Protein AF-A0A1H7WWF2-F1 (afdb_monomer_lite)

InterPro domains:
  IPR002656 Acyltransferase 3 domain [PF01757] (20-197)
  IPR050879 Acyltransferase 3 [PTHR23028] (14-190)

pLDDT: mean 75.21, std 14.96, range [24.77, 93.69]

Foldseek 3Di:
DDPPPDPPVVPPQQDDDVVLVVLLVVLVVLLVVLVVLVVVDVDLVPRPCVVSVVSLVVNVVSLVVCCCRNPLVPLVPCDLVNLLVVLCVVLLVVQLVQLVVLLVCLVPPPDQNPCVVDDPVRSVVLSVCSSVVNQDQDDVSQLSQRNNSHNCVVSVSVSSVVSVCCSPPVSPDDPVVVVVVVVVVVVVVVVVVVVVVVVVVVVVVDDDDDPPPPPPDRD

Radius of gyration: 22.91 Å; chains: 1; bounding box: 62×67×56 Å

Organism: Olivibacter domesticus (NCBI:txid407022)

Sequence (219 aa):
MSETQLSPNILKTKQHFEILDGLRGLAAVAVVIFHFMEWAYSDFSQNFIGHGFLAVDFFFCLSGFVIGYAYDDRVGKMGVKEFFISRLIRLHPLIVFGSILGLLAFLFDPFGGHPESYSPIKIILLFVSSILLIPFPAMEERAFNLFGLNAPSWSLFWEYIANIFYVLILCRISRKVLLLLLQQCFALLATGRAIYWVAGIKTAFGTVVPVSCIHFWPG

Secondary structure (DSSP, 8-state):
-------GGGG------HHHHHHHHHHHHHHHHHHHHHHH---TTT-TTTTTHHHHHHHHHHHHHHHHHHHTTTHHHH-HHHHHHHHHHHHHHHHHHHHHHHHHHHHT-SSS--GGGS-HHHHHHHHHHHHTT------TTTTT-TTTT-TTHHHHHHHHHHHHHHHHTGGGS-HHHHHHHHHHHHHHHHHHHHHHHHHHHHHHTT----STT------

Structure (mmCIF, N/CA/C/O backbone):
data_AF-A0A1H7WWF2-F1
#
_entry.id   AF-A0A1H7WWF2-F1
#
loop_
_atom_site.group_PDB
_atom_site.id
_atom_site.type_symbol
_atom_site.label_atom_id
_atom_site.label_alt_id
_atom_site.label_comp_id
_atom_site.label_asym_id
_atom_site.label_entity_id
_atom_site.label_seq_id
_atom_site.pdbx_PDB_ins_code
_atom_site.Cartn_x
_atom_site.Cartn_y
_atom_site.Cartn_z
_atom_site.occupancy
_atom_site.B_iso_or_equiv
_atom_site.auth_seq_id
_atom_site.auth_comp_id
_atom_site.auth_asym_id
_atom_site.auth_atom_id
_atom_site.pdbx_PDB_model_num
ATOM 1 N N . MET A 1 1 ? -42.720 -26.535 30.081 1.00 41.78 1 MET A N 1
ATOM 2 C CA . MET A 1 1 ? -41.542 -26.494 29.191 1.00 41.78 1 MET A CA 1
ATOM 3 C C . MET A 1 1 ? -41.511 -25.093 28.594 1.00 41.78 1 MET A C 1
ATOM 5 O O . MET A 1 1 ? -42.393 -24.779 27.813 1.00 41.78 1 MET A O 1
ATOM 9 N N . SER A 1 2 ? -40.658 -24.203 29.111 1.00 40.19 2 SER A N 1
ATOM 10 C CA . SER A 1 2 ? -40.629 -22.786 28.712 1.00 40.19 2 SER A CA 1
ATOM 11 C C . SER A 1 2 ? -39.707 -22.633 27.507 1.00 40.19 2 SER A C 1
ATOM 13 O O . SER A 1 2 ? -38.496 -22.776 27.654 1.00 40.19 2 SER A O 1
ATOM 15 N N . GLU A 1 3 ? -40.268 -22.374 26.329 1.00 51.94 3 GLU A N 1
ATOM 16 C CA . GLU A 1 3 ? -39.490 -21.998 25.148 1.00 51.94 3 GLU A CA 1
ATOM 17 C C . GLU A 1 3 ? -38.908 -20.596 25.350 1.00 51.94 3 GLU A C 1
ATOM 19 O O . GLU A 1 3 ? -39.616 -19.589 25.320 1.00 51.94 3 GLU A O 1
ATOM 24 N N . THR A 1 4 ? -37.599 -20.524 25.574 1.00 54.09 4 THR A N 1
ATOM 25 C CA . THR A 1 4 ? -36.850 -19.269 25.545 1.00 54.09 4 THR A CA 1
ATOM 26 C C . THR A 1 4 ? -36.796 -18.781 24.097 1.00 54.09 4 THR A C 1
ATOM 28 O O . THR A 1 4 ? -35.919 -19.173 23.332 1.00 54.09 4 THR A O 1
ATOM 31 N N . GLN A 1 5 ? -37.764 -17.951 23.709 1.00 52.31 5 GLN A N 1
ATOM 32 C CA . GLN A 1 5 ? -37.796 -17.259 22.421 1.00 52.31 5 GLN A CA 1
ATOM 33 C C . GLN A 1 5 ? -36.557 -16.353 22.312 1.00 52.31 5 GLN A C 1
ATOM 35 O O . GLN A 1 5 ? -36.497 -15.269 22.897 1.00 52.31 5 GLN A O 1
ATOM 40 N N . LEU A 1 6 ? -35.527 -16.829 21.608 1.00 53.34 6 LEU A N 1
ATOM 41 C CA . LEU A 1 6 ? -34.308 -16.070 21.348 1.00 53.34 6 LEU A CA 1
ATOM 42 C C . LEU A 1 6 ? -34.664 -14.891 20.430 1.00 53.34 6 LEU A C 1
ATOM 44 O O . LEU A 1 6 ? -34.957 -15.072 19.251 1.00 53.34 6 LEU A O 1
ATOM 48 N N . SER A 1 7 ? -34.664 -13.678 20.984 1.00 52.56 7 SER A N 1
ATOM 49 C CA . SER A 1 7 ? -34.912 -12.446 20.231 1.00 52.56 7 SER A CA 1
ATOM 50 C C . SER A 1 7 ? -33.972 -12.356 19.013 1.00 52.56 7 SER A C 1
ATOM 52 O O . SER A 1 7 ? -32.749 -12.393 19.190 1.00 52.56 7 SER A O 1
ATOM 54 N N . PRO A 1 8 ? -34.494 -12.169 17.783 1.00 55.38 8 PRO A N 1
ATOM 55 C CA . PRO A 1 8 ? -33.690 -12.109 16.556 1.00 55.38 8 PRO A CA 1
ATOM 56 C C . PRO A 1 8 ? -32.728 -10.906 16.512 1.00 55.38 8 PRO A C 1
ATOM 58 O O . PRO A 1 8 ? -31.881 -10.812 15.627 1.00 55.38 8 PRO A O 1
ATOM 61 N N . ASN A 1 9 ? -32.815 -9.989 17.483 1.00 53.12 9 ASN A N 1
ATOM 62 C CA . ASN A 1 9 ? -31.951 -8.814 17.588 1.00 53.12 9 ASN A CA 1
ATOM 63 C C . ASN A 1 9 ? -30.536 -9.119 18.117 1.00 53.12 9 ASN A C 1
ATOM 65 O O . ASN A 1 9 ? -29.642 -8.291 17.960 1.00 53.12 9 ASN A O 1
ATOM 69 N N . ILE A 1 10 ? -30.303 -10.287 18.729 1.00 54.28 10 ILE A N 1
ATOM 70 C CA . ILE A 1 10 ? -28.987 -10.639 19.301 1.00 54.28 10 ILE A CA 1
ATOM 71 C C . ILE A 1 10 ? -27.943 -10.931 18.203 1.00 54.28 10 ILE A C 1
ATOM 73 O O . ILE A 1 10 ? -26.745 -10.778 18.430 1.00 54.28 10 ILE A O 1
ATOM 77 N N . LEU A 1 11 ? -28.380 -11.276 16.985 1.00 46.03 11 LEU A N 1
ATOM 78 C CA . LEU A 1 11 ? -27.511 -11.592 15.843 1.00 46.03 11 LEU A CA 1
ATOM 79 C C . LEU A 1 11 ? -27.502 -10.493 14.773 1.00 46.03 11 LEU A C 1
ATOM 81 O O . LEU A 1 11 ? -27.335 -10.780 13.586 1.00 46.03 11 LEU A O 1
ATOM 85 N N . LYS A 1 12 ? -27.679 -9.222 15.152 1.00 45.38 12 LYS A N 1
ATOM 86 C CA . LYS A 1 12 ? -27.534 -8.120 14.195 1.00 45.38 12 LYS A CA 1
ATOM 87 C C . LYS A 1 12 ? -26.051 -7.928 13.860 1.00 45.38 12 LYS A C 1
ATOM 89 O O . LYS A 1 12 ? -25.357 -7.100 14.446 1.00 45.38 12 LYS A O 1
ATOM 94 N N . THR A 1 13 ? -25.549 -8.732 12.923 1.00 58.06 13 THR A N 1
ATOM 95 C CA . THR A 1 13 ? -24.257 -8.509 12.266 1.00 58.06 13 THR A CA 1
ATOM 96 C C . THR A 1 13 ? -24.242 -7.068 11.763 1.00 58.06 13 THR A C 1
ATOM 98 O O . THR A 1 13 ? -25.210 -6.633 11.137 1.00 58.06 13 THR A O 1
ATOM 101 N N . LYS A 1 14 ? -23.186 -6.301 12.082 1.00 61.84 14 LYS A N 1
ATOM 102 C CA . LYS A 1 14 ? -23.029 -4.920 11.587 1.00 61.84 14 LYS A CA 1
ATOM 103 C C . LYS A 1 14 ? -23.345 -4.883 10.094 1.00 61.84 14 LYS A C 1
ATOM 105 O O . LYS A 1 14 ? -22.864 -5.743 9.356 1.00 61.84 14 LYS A O 1
ATOM 110 N N . GLN A 1 15 ? -24.153 -3.910 9.687 1.00 66.00 15 GLN A N 1
ATOM 111 C CA . GLN A 1 15 ? -24.624 -3.794 8.315 1.00 66.00 15 GLN A CA 1
ATOM 112 C C . GLN A 1 15 ? -23.406 -3.680 7.389 1.00 66.00 15 GLN A C 1
ATOM 114 O O . GLN A 1 15 ? -22.556 -2.810 7.577 1.00 66.00 15 GLN A O 1
ATOM 119 N N . HIS A 1 16 ? -23.275 -4.617 6.452 1.00 65.06 16 HIS A N 1
ATOM 120 C CA . HIS A 1 16 ? -22.229 -4.564 5.444 1.00 65.06 16 HIS A CA 1
ATOM 121 C C . HIS A 1 16 ? -22.614 -3.497 4.421 1.00 65.06 16 HIS A C 1
ATOM 123 O O . HIS A 1 16 ? -23.731 -3.498 3.904 1.00 65.06 16 HIS A O 1
ATOM 129 N N . PHE A 1 17 ? -21.721 -2.542 4.188 1.00 74.56 17 PHE A N 1
ATOM 130 C CA . PHE A 1 17 ? -22.002 -1.434 3.293 1.00 74.56 17 PHE A CA 1
ATOM 131 C C . PHE A 1 17 ? -21.511 -1.753 1.884 1.00 74.56 17 PHE A C 1
ATOM 133 O O . PHE A 1 17 ? -20.377 -1.437 1.530 1.00 74.56 17 PHE A O 1
ATOM 140 N N . GLU A 1 18 ? -22.387 -2.317 1.059 1.00 75.06 18 GLU A N 1
ATOM 141 C CA . GLU A 1 18 ? -22.042 -2.674 -0.325 1.00 75.06 18 GLU A CA 1
ATOM 142 C C . GLU A 1 18 ? -21.629 -1.460 -1.169 1.00 75.06 18 GLU A C 1
ATOM 144 O O . GLU A 1 1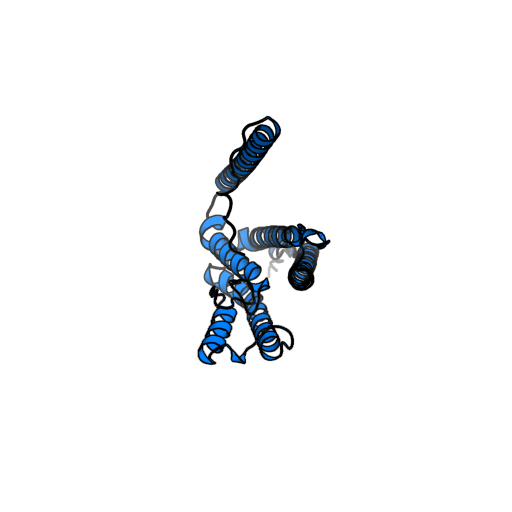8 ? -20.740 -1.548 -2.008 1.00 75.06 18 GLU A O 1
ATOM 149 N N . ILE A 1 19 ? -22.206 -0.286 -0.887 1.00 79.81 19 ILE A N 1
ATOM 150 C CA . ILE A 1 19 ? -21.825 0.982 -1.531 1.00 79.81 19 ILE A CA 1
ATOM 151 C C . ILE A 1 19 ? -20.358 1.331 -1.257 1.00 79.81 19 ILE A C 1
ATOM 153 O O . ILE A 1 19 ? -19.661 1.812 -2.147 1.00 79.81 19 ILE A O 1
ATOM 157 N N . LEU A 1 20 ? -19.873 1.088 -0.038 1.00 78.00 20 LEU A N 1
ATOM 158 C CA . LEU A 1 20 ? -18.489 1.377 0.336 1.00 78.00 20 LEU A CA 1
ATOM 159 C C . LEU A 1 20 ? -17.522 0.412 -0.356 1.00 78.00 20 LEU A C 1
ATOM 161 O O . LEU A 1 20 ? -16.461 0.837 -0.808 1.00 78.00 20 LEU A O 1
ATOM 165 N N . ASP A 1 21 ? -17.908 -0.850 -0.511 1.00 80.19 21 ASP A N 1
ATOM 166 C CA . ASP A 1 21 ? -17.125 -1.820 -1.274 1.00 80.19 21 ASP A CA 1
ATOM 167 C C . ASP A 1 21 ? -17.121 -1.498 -2.778 1.00 80.19 21 ASP A C 1
ATOM 169 O O . ASP A 1 21 ? -16.065 -1.555 -3.412 1.00 80.19 21 ASP A O 1
ATOM 173 N N . GLY A 1 22 ? -18.248 -1.035 -3.329 1.00 80.94 22 GLY A N 1
ATOM 174 C CA . GLY A 1 22 ? -18.338 -0.525 -4.700 1.00 80.94 22 GLY A CA 1
ATOM 175 C C . GLY A 1 22 ? -17.460 0.707 -4.940 1.00 80.94 22 GLY A C 1
ATOM 176 O O . GLY A 1 22 ? -16.736 0.768 -5.934 1.00 80.94 22 GLY A O 1
ATOM 177 N N . LEU A 1 23 ? -17.442 1.659 -4.001 1.00 83.00 23 LEU A N 1
ATOM 178 C CA . LEU A 1 23 ? -16.569 2.838 -4.068 1.00 83.00 23 LEU A CA 1
ATOM 179 C C . LEU A 1 23 ? -15.084 2.468 -3.978 1.00 83.00 23 LEU A C 1
ATOM 181 O O . LEU A 1 23 ? -14.267 3.069 -4.673 1.00 83.00 23 LEU A O 1
ATOM 185 N N . ARG A 1 24 ? -14.722 1.458 -3.175 1.00 83.81 24 ARG A N 1
ATOM 186 C CA . ARG A 1 24 ? -13.34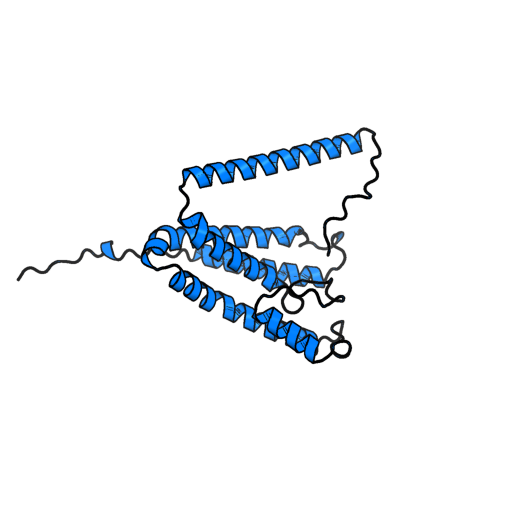6 0.932 -3.136 1.00 83.81 24 ARG A CA 1
ATOM 187 C C . ARG A 1 24 ? -12.957 0.276 -4.453 1.00 83.81 24 ARG A C 1
ATOM 189 O O . ARG A 1 24 ? -11.833 0.477 -4.901 1.00 83.81 24 ARG A O 1
ATOM 196 N N . GLY A 1 25 ? -13.871 -0.465 -5.077 1.00 82.50 25 GLY A N 1
ATOM 197 C CA . GLY A 1 25 ? -13.665 -1.036 -6.408 1.00 82.50 25 GLY A CA 1
ATOM 198 C C . GLY A 1 25 ? -13.433 0.043 -7.466 1.00 82.50 25 GLY A C 1
ATOM 199 O O . GLY A 1 25 ? -12.460 -0.030 -8.212 1.00 82.50 25 GLY A O 1
ATOM 200 N N . LEU A 1 26 ? -14.263 1.090 -7.475 1.00 85.62 26 LEU A N 1
ATOM 201 C CA . LEU A 1 26 ? -14.104 2.221 -8.392 1.00 85.62 26 LEU A CA 1
ATOM 202 C C . LEU A 1 26 ? -12.769 2.947 -8.179 1.00 85.62 26 LEU A C 1
ATOM 204 O O . LEU A 1 26 ? -12.068 3.240 -9.146 1.00 85.62 26 LEU A O 1
ATOM 208 N N . ALA A 1 27 ? -12.394 3.193 -6.921 1.00 85.12 27 ALA A N 1
ATOM 209 C CA . ALA A 1 27 ? -11.111 3.798 -6.585 1.00 85.12 27 ALA A CA 1
ATOM 210 C C . ALA A 1 27 ? -9.938 2.918 -7.046 1.00 85.12 27 ALA A C 1
ATOM 212 O O . ALA A 1 27 ? -9.005 3.426 -7.656 1.00 85.12 27 ALA A O 1
ATOM 213 N N . ALA A 1 28 ? -10.006 1.598 -6.845 1.00 82.88 28 ALA A N 1
ATOM 214 C CA . ALA A 1 28 ? -8.975 0.671 -7.306 1.00 82.88 28 ALA A CA 1
ATOM 215 C C . ALA A 1 28 ? -8.818 0.682 -8.838 1.00 82.88 28 ALA A C 1
ATOM 217 O O . ALA A 1 28 ? -7.695 0.712 -9.336 1.00 82.88 28 ALA A O 1
ATOM 218 N N . VAL A 1 29 ? -9.923 0.723 -9.591 1.00 84.56 29 VAL A N 1
ATOM 219 C CA . VAL A 1 29 ? -9.882 0.856 -11.059 1.00 84.56 29 VAL A CA 1
ATOM 220 C C . VAL A 1 29 ? -9.238 2.181 -11.467 1.00 84.56 29 VAL A C 1
ATOM 222 O O . VAL A 1 29 ? -8.377 2.194 -12.343 1.00 84.56 29 VAL A O 1
ATOM 225 N N . ALA A 1 30 ? -9.592 3.284 -10.805 1.00 83.44 30 ALA A N 1
ATOM 226 C CA . ALA A 1 30 ? -8.982 4.585 -11.067 1.00 83.44 30 ALA A CA 1
ATOM 227 C C . ALA A 1 30 ? -7.465 4.591 -10.793 1.00 83.44 30 ALA A C 1
ATOM 229 O O . ALA A 1 30 ? -6.718 5.175 -11.573 1.00 83.44 30 ALA A O 1
ATOM 230 N N . VAL A 1 31 ? -6.996 3.893 -9.750 1.00 80.50 31 VAL A N 1
ATOM 231 C CA . VAL A 1 31 ? -5.558 3.730 -9.449 1.00 80.50 31 VAL A CA 1
ATOM 232 C C . VAL A 1 31 ? -4.836 2.931 -10.539 1.00 80.50 31 VAL A C 1
ATOM 234 O O . VAL A 1 31 ? -3.742 3.309 -10.953 1.00 80.50 31 VAL A O 1
ATOM 237 N N . VAL A 1 32 ? -5.446 1.858 -11.051 1.00 80.94 32 VAL A N 1
ATOM 238 C CA . VAL A 1 32 ? -4.876 1.083 -12.169 1.00 80.94 32 VAL A CA 1
ATOM 239 C C . VAL A 1 32 ? -4.785 1.935 -13.436 1.00 80.94 32 VAL A C 1
ATOM 241 O O . VAL A 1 32 ? -3.752 1.930 -14.102 1.00 80.94 32 VAL A O 1
ATOM 244 N N . ILE A 1 33 ? -5.837 2.698 -13.750 1.00 80.50 33 ILE A N 1
ATOM 245 C CA . ILE A 1 33 ? -5.842 3.617 -14.896 1.00 80.50 33 ILE A CA 1
ATOM 246 C C . ILE A 1 33 ? -4.756 4.683 -14.728 1.00 80.50 33 ILE A C 1
ATOM 248 O O . ILE A 1 33 ? -4.038 4.959 -15.683 1.00 80.50 33 ILE A O 1
ATOM 252 N N . PHE A 1 34 ? -4.596 5.248 -13.529 1.00 78.06 34 PHE A N 1
ATOM 253 C CA . PHE A 1 34 ? -3.547 6.226 -13.242 1.00 78.06 34 PHE A CA 1
ATOM 254 C C . PHE A 1 34 ? -2.148 5.667 -13.529 1.00 78.06 34 PHE A C 1
ATOM 256 O O . PHE A 1 34 ? -1.416 6.276 -14.302 1.00 78.06 34 PHE A O 1
ATOM 263 N N . HIS A 1 35 ? -1.807 4.485 -13.005 1.00 76.44 35 HIS A N 1
ATOM 264 C CA . HIS A 1 35 ? -0.500 3.870 -13.272 1.00 76.44 35 HIS A CA 1
ATOM 265 C C . HIS A 1 35 ? -0.295 3.493 -14.742 1.00 76.44 35 HIS A C 1
ATOM 267 O O . HIS A 1 35 ? 0.819 3.572 -15.252 1.00 76.44 35 HIS A O 1
ATOM 273 N N . PHE A 1 36 ? -1.358 3.112 -15.452 1.00 75.62 36 PHE A N 1
ATOM 274 C CA . PHE A 1 36 ? -1.262 2.853 -16.887 1.00 75.62 36 PHE A CA 1
ATOM 275 C C . PHE A 1 36 ? -1.003 4.144 -17.684 1.00 75.62 36 PHE A C 1
ATOM 277 O O . PHE A 1 36 ? -0.195 4.159 -18.608 1.00 75.62 36 PHE A O 1
ATOM 284 N N . MET A 1 37 ? -1.653 5.247 -17.307 1.00 71.56 37 MET A N 1
ATOM 285 C CA . MET A 1 37 ? -1.494 6.555 -17.953 1.00 71.56 37 MET A CA 1
ATOM 286 C C . MET A 1 37 ? -0.160 7.227 -17.624 1.00 71.56 37 MET A C 1
ATOM 288 O O . MET A 1 37 ? 0.378 7.928 -18.473 1.00 71.56 37 MET A O 1
ATOM 292 N N . GLU A 1 38 ? 0.381 7.004 -16.425 1.00 69.25 38 GLU A N 1
ATOM 293 C CA . GLU A 1 38 ? 1.736 7.414 -16.026 1.00 69.25 38 GLU A CA 1
ATOM 294 C C . GLU A 1 38 ? 2.803 6.793 -16.938 1.00 69.25 38 GLU A C 1
ATOM 296 O O . GLU A 1 38 ? 3.772 7.451 -17.302 1.00 69.25 38 GLU A O 1
ATOM 301 N N . TRP A 1 39 ? 2.586 5.551 -17.374 1.00 67.38 39 TRP A N 1
ATOM 302 C CA . TRP A 1 39 ? 3.486 4.870 -18.303 1.00 67.38 39 TRP A CA 1
ATOM 303 C C . TRP A 1 39 ? 3.244 5.264 -19.770 1.00 67.38 39 TRP A C 1
ATOM 305 O O . TRP A 1 39 ? 4.185 5.351 -20.553 1.00 67.38 39 TRP A O 1
ATOM 315 N N . ALA A 1 40 ? 1.988 5.524 -20.152 1.00 68.25 40 ALA A N 1
ATOM 316 C CA . ALA A 1 40 ? 1.620 5.886 -21.524 1.00 68.25 40 ALA A CA 1
ATOM 317 C C . ALA A 1 40 ? 1.978 7.336 -21.905 1.00 68.25 40 ALA A C 1
ATOM 319 O O . ALA A 1 40 ? 2.254 7.611 -23.072 1.00 68.25 40 ALA A O 1
ATOM 320 N N . TYR A 1 41 ? 1.972 8.262 -20.942 1.00 65.19 41 TYR A N 1
ATOM 321 C CA . TYR A 1 41 ? 2.271 9.678 -21.158 1.00 65.19 41 TYR A CA 1
ATOM 322 C C . TYR A 1 41 ? 3.400 10.133 -20.229 1.00 65.19 41 TYR A C 1
ATOM 324 O O . TYR A 1 41 ? 3.159 10.485 -19.076 1.00 65.19 41 TYR A O 1
ATOM 332 N N . SER A 1 42 ? 4.627 10.185 -20.758 1.00 60.34 42 SER A N 1
ATOM 333 C CA . SER A 1 42 ? 5.817 10.646 -20.025 1.00 60.34 42 SER A CA 1
ATOM 334 C C . SER A 1 42 ? 5.845 12.162 -19.773 1.00 60.34 42 SER A C 1
ATOM 336 O O . SER A 1 42 ? 6.604 12.634 -18.932 1.00 60.34 42 SER A O 1
ATOM 338 N N . ASP A 1 43 ? 5.037 12.940 -20.503 1.00 61.06 43 ASP A N 1
ATOM 339 C CA . ASP A 1 43 ? 4.869 14.378 -20.282 1.00 61.06 43 ASP A CA 1
ATOM 340 C C . ASP A 1 43 ? 3.652 14.638 -19.378 1.00 61.06 43 ASP A C 1
ATOM 342 O O . ASP A 1 43 ? 2.495 14.585 -19.809 1.00 61.06 43 ASP A O 1
ATOM 346 N N . PHE A 1 44 ? 3.923 14.948 -18.107 1.00 58.19 44 PHE A N 1
ATOM 347 C CA . PHE A 1 44 ? 2.906 15.258 -17.098 1.00 58.19 44 PHE A CA 1
ATOM 348 C C . PHE A 1 44 ? 2.023 16.460 -17.469 1.00 58.19 44 PHE A C 1
ATOM 350 O O . PHE A 1 44 ? 0.903 16.556 -16.969 1.00 58.19 44 PHE A O 1
ATOM 357 N N . SER A 1 45 ? 2.480 17.359 -18.351 1.00 59.69 45 SER A N 1
ATOM 358 C CA . SER A 1 45 ? 1.693 18.521 -18.788 1.00 59.69 45 SER A CA 1
ATOM 359 C C . SER A 1 45 ? 0.548 18.158 -19.742 1.00 59.69 45 SER A C 1
ATOM 361 O O . SER A 1 45 ? -0.429 18.900 -19.837 1.00 59.69 45 SER A O 1
ATOM 363 N N . GLN A 1 46 ? 0.630 16.996 -20.399 1.00 57.50 46 GLN A N 1
ATOM 364 C CA . GLN A 1 46 ? -0.404 16.477 -21.304 1.00 57.50 46 GLN A CA 1
ATOM 365 C C . GLN A 1 46 ? -1.256 15.373 -20.670 1.00 57.50 46 GLN A C 1
ATOM 367 O O . GLN A 1 46 ? -2.234 14.912 -21.262 1.00 57.50 46 GLN A O 1
ATOM 372 N N . ASN A 1 47 ? -0.911 14.949 -19.453 1.00 62.53 47 ASN A N 1
ATOM 373 C CA . ASN A 1 47 ? -1.595 13.869 -18.769 1.00 62.53 47 ASN A CA 1
ATOM 374 C C . ASN A 1 47 ? -2.860 14.393 -18.065 1.00 62.53 47 ASN A C 1
ATOM 376 O O . ASN A 1 47 ? -2.807 14.963 -16.973 1.00 62.53 47 ASN A O 1
ATOM 380 N N . PHE A 1 48 ? -4.026 14.165 -18.677 1.00 62.31 48 PHE A N 1
ATOM 381 C CA . PHE A 1 48 ? -5.336 14.531 -18.114 1.00 62.31 48 PHE A CA 1
ATOM 382 C C . PHE A 1 48 ? -5.599 13.892 -16.733 1.00 62.31 48 PHE A C 1
ATOM 384 O O . PHE A 1 48 ? -6.425 14.385 -15.967 1.00 62.31 48 PHE A O 1
ATOM 391 N N . ILE A 1 49 ? -4.866 12.825 -16.380 1.00 61.56 49 ILE A N 1
ATOM 392 C CA . ILE A 1 49 ? -4.978 12.085 -15.113 1.00 61.56 49 ILE A CA 1
ATOM 393 C C . ILE A 1 49 ? -3.760 12.364 -14.202 1.00 61.56 49 ILE A C 1
ATOM 395 O O . ILE A 1 49 ? -3.493 11.629 -13.258 1.00 61.56 49 ILE A O 1
ATOM 399 N N . GLY A 1 50 ? -3.055 13.490 -14.377 1.00 60.00 50 GLY A N 1
ATOM 400 C CA . GLY A 1 50 ? -1.951 13.894 -13.485 1.00 60.00 50 GLY A CA 1
ATOM 401 C C . GLY A 1 50 ? -2.329 14.002 -11.994 1.00 60.00 50 GLY A C 1
ATOM 402 O O . GLY A 1 50 ? -1.464 13.933 -11.128 1.00 60.00 50 GLY A O 1
ATOM 403 N N . HIS A 1 51 ? -3.626 14.098 -11.679 1.00 66.44 51 HIS A N 1
ATOM 404 C CA . HIS A 1 51 ? -4.160 14.094 -10.311 1.00 66.44 51 HIS A CA 1
ATOM 405 C C . HIS A 1 51 ? -4.645 12.716 -9.825 1.00 66.44 51 HIS A C 1
ATOM 407 O O . HIS A 1 51 ? -5.338 12.629 -8.811 1.00 66.44 51 HIS A O 1
ATOM 413 N N . GLY A 1 52 ? -4.317 11.626 -10.525 1.00 65.56 52 GLY A N 1
ATOM 414 C CA . GLY A 1 52 ? -4.760 10.274 -10.164 1.00 65.56 52 GLY A CA 1
ATOM 415 C C . GLY A 1 52 ? -4.265 9.790 -8.796 1.00 65.56 52 GLY A C 1
ATOM 416 O O . GLY A 1 52 ? -4.884 8.902 -8.212 1.00 65.56 52 GLY A O 1
ATOM 417 N N . PHE A 1 53 ? -3.257 10.448 -8.208 1.00 71.00 53 PHE A N 1
ATOM 418 C CA . PHE A 1 53 ? -2.873 10.257 -6.804 1.00 71.00 53 PHE A CA 1
ATOM 419 C C . PHE A 1 53 ? -4.041 10.487 -5.822 1.00 71.00 53 PHE A C 1
ATOM 421 O O . PHE A 1 53 ? -4.129 9.802 -4.806 1.00 71.00 53 PHE A O 1
ATOM 428 N N . LEU A 1 54 ? -5.012 11.348 -6.156 1.00 79.31 54 LEU A N 1
ATOM 429 C CA . LEU A 1 54 ? -6.204 11.570 -5.326 1.00 79.31 54 LEU A CA 1
ATOM 430 C C . LEU A 1 54 ? -7.087 10.318 -5.211 1.00 79.31 54 LEU A C 1
ATOM 432 O O . LEU A 1 54 ? -7.771 10.128 -4.204 1.00 79.31 54 LEU A O 1
ATOM 436 N N . ALA A 1 55 ? -7.082 9.444 -6.225 1.00 78.62 55 ALA A N 1
ATOM 437 C CA . ALA A 1 55 ? -7.804 8.175 -6.163 1.00 78.62 55 ALA A CA 1
ATOM 438 C C . ALA A 1 55 ? -7.172 7.223 -5.136 1.00 78.62 55 ALA A C 1
ATOM 440 O O . ALA A 1 55 ? -7.891 6.491 -4.451 1.00 78.62 55 ALA A O 1
ATOM 441 N N . VAL A 1 56 ? -5.845 7.278 -4.986 1.00 79.00 56 VAL A N 1
ATOM 442 C CA . VAL A 1 56 ? -5.101 6.524 -3.971 1.00 79.00 56 VAL A CA 1
ATOM 443 C C . VAL A 1 56 ? -5.460 7.030 -2.569 1.00 79.00 56 VAL A C 1
ATOM 445 O O . VAL A 1 56 ? -5.808 6.230 -1.697 1.00 79.00 56 VAL A O 1
ATOM 448 N N . ASP A 1 57 ? -5.478 8.351 -2.368 1.00 84.25 57 ASP A N 1
ATOM 449 C CA . ASP A 1 57 ? -5.881 8.969 -1.095 1.00 84.25 57 ASP A CA 1
ATOM 450 C C . ASP A 1 57 ? -7.319 8.593 -0.707 1.00 84.25 57 ASP A C 1
ATOM 452 O O . ASP A 1 57 ? -7.610 8.237 0.442 1.00 84.25 57 ASP A O 1
ATOM 456 N N . PHE A 1 58 ? -8.231 8.620 -1.681 1.00 84.19 58 PHE A N 1
ATOM 457 C CA . PHE A 1 58 ? -9.623 8.229 -1.483 1.00 84.19 58 PHE A CA 1
ATOM 458 C C . PHE A 1 58 ? -9.760 6.739 -1.133 1.00 84.19 58 PHE A C 1
ATOM 460 O O . PHE A 1 58 ? -10.490 6.389 -0.198 1.00 84.19 58 PHE A O 1
ATOM 467 N N . PHE A 1 59 ? -9.018 5.860 -1.818 1.00 85.75 59 PHE A N 1
ATOM 468 C CA . PHE A 1 59 ? -8.975 4.427 -1.517 1.00 85.75 59 PHE A CA 1
ATOM 469 C C . PHE A 1 59 ? -8.524 4.160 -0.072 1.00 85.75 59 PHE A C 1
ATOM 471 O O . PHE A 1 59 ? -9.143 3.354 0.634 1.00 85.75 59 PHE A O 1
ATOM 478 N N . PHE A 1 60 ? -7.493 4.864 0.404 1.00 84.38 60 PHE A N 1
ATOM 479 C CA . PHE A 1 60 ? -7.013 4.722 1.779 1.00 84.38 60 PHE A CA 1
ATOM 480 C C . PHE A 1 60 ? -8.000 5.251 2.817 1.00 84.38 60 PHE A C 1
ATOM 482 O O . PHE A 1 60 ? -8.231 4.575 3.825 1.00 84.38 60 PHE A O 1
ATOM 489 N N . CYS A 1 61 ? -8.641 6.395 2.563 1.00 85.00 61 CYS A N 1
ATOM 490 C CA . CYS A 1 61 ? -9.695 6.927 3.432 1.00 85.00 61 CYS A CA 1
ATOM 491 C C . CYS A 1 61 ? -10.842 5.918 3.611 1.00 85.00 61 CYS A C 1
ATOM 493 O O . CYS A 1 61 ? -11.271 5.639 4.735 1.00 85.00 61 CYS A O 1
ATOM 495 N N . LEU A 1 62 ? -11.301 5.318 2.508 1.00 83.44 62 LEU A N 1
ATOM 496 C CA . LEU A 1 62 ? -12.320 4.267 2.518 1.00 83.44 62 LEU A CA 1
ATOM 497 C C . LEU A 1 62 ? -11.856 3.019 3.272 1.00 83.44 62 LEU A C 1
ATOM 499 O O . LEU A 1 62 ? -12.618 2.458 4.063 1.00 83.44 62 LEU A O 1
ATOM 503 N N . SER A 1 63 ? -10.613 2.579 3.050 1.00 82.12 63 SER A N 1
ATOM 504 C CA . SER A 1 63 ? -10.052 1.423 3.754 1.00 82.12 63 SER A CA 1
ATOM 505 C C . SER A 1 63 ? -10.052 1.638 5.264 1.00 82.12 63 SER A C 1
ATOM 507 O O . SER A 1 63 ? -10.586 0.801 5.997 1.00 82.12 63 SER A O 1
ATOM 509 N N . GLY A 1 64 ? -9.547 2.787 5.723 1.00 82.25 64 GLY A N 1
ATOM 510 C CA . GLY A 1 64 ? -9.518 3.157 7.138 1.00 82.25 64 GLY A CA 1
ATOM 511 C C . GLY A 1 64 ? -10.910 3.198 7.765 1.00 82.25 64 GLY A C 1
ATOM 512 O O . GLY A 1 64 ? -11.114 2.633 8.841 1.00 82.25 64 GLY A O 1
ATOM 513 N N . PHE A 1 65 ? -11.892 3.781 7.070 1.00 83.75 65 PHE A N 1
ATOM 514 C CA . PHE A 1 65 ? -13.282 3.802 7.530 1.00 83.75 65 PHE A CA 1
ATOM 515 C C . PHE A 1 65 ? -13.868 2.391 7.677 1.00 83.75 65 PHE A C 1
ATOM 517 O O . PHE A 1 65 ? -14.435 2.066 8.719 1.00 83.75 65 PHE A O 1
ATOM 524 N N . VAL A 1 66 ? -13.707 1.532 6.664 1.00 81.31 66 VAL A N 1
ATOM 525 C CA . VAL A 1 66 ? -14.224 0.152 6.691 1.00 81.31 66 VAL A CA 1
ATOM 526 C C . VAL A 1 66 ? -13.528 -0.676 7.772 1.00 81.31 66 VAL A C 1
ATOM 528 O O . VAL A 1 66 ? -14.190 -1.450 8.464 1.00 81.31 66 VAL A O 1
ATOM 531 N N . ILE A 1 67 ? -12.210 -0.516 7.944 1.00 79.06 67 ILE A N 1
ATOM 532 C CA . ILE A 1 67 ? -11.450 -1.158 9.025 1.00 79.06 67 ILE A CA 1
ATOM 533 C C . ILE A 1 67 ? -12.016 -0.722 10.380 1.00 79.06 67 ILE A C 1
ATOM 535 O O . ILE A 1 67 ? -12.431 -1.585 11.148 1.00 79.06 67 ILE A O 1
ATOM 539 N N . GLY A 1 68 ? -12.104 0.585 10.637 1.00 77.06 68 GLY A N 1
ATOM 540 C CA . GLY A 1 68 ? -12.660 1.125 11.876 1.00 77.06 68 GLY A CA 1
ATOM 541 C C . GLY A 1 68 ? -14.074 0.611 12.133 1.00 77.06 68 GLY A C 1
ATOM 542 O O . GLY A 1 68 ? -14.312 -0.070 13.120 1.00 77.06 68 GLY A O 1
ATOM 543 N N . TYR A 1 69 ? -15.009 0.833 11.212 1.00 75.88 69 TYR A N 1
ATOM 544 C CA . TYR A 1 69 ? -16.417 0.473 11.401 1.00 75.88 69 TYR A CA 1
ATOM 545 C C . TYR A 1 69 ? -16.652 -1.031 11.622 1.00 75.88 69 TYR A C 1
ATOM 547 O O . TYR A 1 69 ? -17.444 -1.421 12.488 1.00 75.88 69 TYR A O 1
ATOM 555 N N . ALA A 1 70 ? -15.991 -1.887 10.835 1.00 73.75 70 ALA A N 1
ATOM 556 C CA . ALA A 1 70 ? -16.232 -3.327 10.883 1.00 73.75 70 ALA A CA 1
ATOM 557 C C . ALA A 1 70 ? -15.560 -4.008 12.085 1.00 73.75 70 ALA A C 1
ATOM 559 O O . ALA A 1 70 ? -16.069 -5.042 12.546 1.00 73.75 70 ALA A O 1
ATOM 560 N N . TYR A 1 71 ? -14.453 -3.440 12.580 1.00 70.81 71 TYR A N 1
ATOM 561 C CA . TYR A 1 71 ? -13.566 -4.087 13.545 1.00 70.81 71 TYR A CA 1
ATOM 562 C C . TYR A 1 71 ? -13.444 -3.387 14.907 1.00 70.81 71 TYR A C 1
ATOM 564 O O . TYR A 1 71 ? -12.921 -4.036 15.809 1.00 70.81 71 TYR A O 1
ATOM 572 N N . ASP A 1 72 ? -13.994 -2.180 15.116 1.00 70.38 72 ASP A N 1
ATOM 573 C CA . ASP A 1 72 ? -13.928 -1.458 16.410 1.00 70.38 72 ASP A CA 1
ATOM 574 C C . ASP A 1 72 ? -14.411 -2.326 17.588 1.00 70.38 72 ASP A C 1
ATOM 576 O O . ASP A 1 72 ? -13.703 -2.537 18.568 1.00 70.38 72 ASP A O 1
ATOM 580 N N . ASP A 1 73 ? -15.587 -2.946 17.439 1.00 66.19 73 ASP A N 1
ATOM 581 C CA . ASP A 1 73 ? -16.196 -3.777 18.489 1.00 66.19 73 ASP A CA 1
ATOM 582 C C . ASP A 1 73 ? -15.702 -5.236 18.474 1.00 66.19 73 ASP A C 1
ATOM 584 O O . ASP A 1 73 ? -15.935 -5.999 19.418 1.00 66.19 73 ASP A O 1
ATOM 588 N N . ARG A 1 74 ? -15.067 -5.664 17.373 1.00 65.38 74 ARG A N 1
ATOM 589 C CA . ARG A 1 74 ? -14.697 -7.068 17.126 1.00 65.38 74 ARG A CA 1
ATOM 590 C C . ARG A 1 74 ? -13.233 -7.363 17.402 1.00 65.38 74 ARG A C 1
ATOM 592 O O . ARG A 1 74 ? -12.948 -8.476 17.823 1.00 65.38 74 ARG A O 1
ATOM 599 N N . VAL A 1 75 ? -12.318 -6.409 17.247 1.00 64.88 75 VAL A N 1
ATOM 600 C CA . VAL A 1 75 ? -10.877 -6.624 17.485 1.00 64.88 75 VAL A CA 1
ATOM 601 C C . VAL A 1 75 ? -10.590 -7.069 18.916 1.00 64.88 75 VAL A C 1
ATOM 603 O O . VAL A 1 75 ? -9.767 -7.959 19.113 1.00 64.88 75 VAL A O 1
ATOM 606 N N . GLY A 1 76 ? -11.332 -6.551 19.900 1.00 62.81 76 GLY A N 1
ATOM 607 C CA . GLY A 1 76 ? -11.216 -6.997 21.293 1.00 62.81 76 GLY A CA 1
ATOM 608 C C . GLY A 1 76 ? -11.635 -8.456 21.535 1.00 62.81 76 GLY A C 1
ATOM 609 O O . GLY A 1 76 ? -11.189 -9.053 22.507 1.00 62.81 76 GLY A O 1
ATOM 610 N N . LYS A 1 77 ? -12.463 -9.041 20.658 1.00 65.44 77 LYS A N 1
ATOM 611 C CA . LYS A 1 77 ? -12.978 -10.421 20.774 1.00 65.44 77 LYS A CA 1
ATOM 612 C C . LYS A 1 77 ? -12.315 -11.402 19.808 1.00 65.44 77 LYS A C 1
ATOM 614 O O 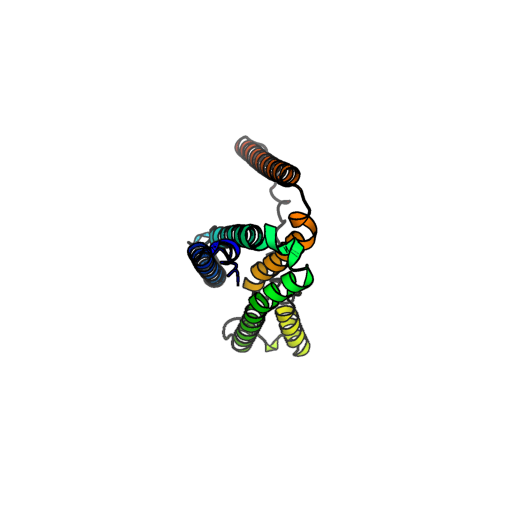. LYS A 1 77 ? -12.256 -12.588 20.097 1.00 65.44 77 LYS A O 1
ATOM 619 N N . MET A 1 78 ? -11.879 -10.911 18.650 1.00 69.50 78 MET A N 1
ATOM 620 C CA . MET A 1 78 ? -11.404 -11.724 17.534 1.00 69.50 78 MET A CA 1
ATOM 621 C C . MET A 1 78 ? -9.921 -12.065 17.655 1.00 69.50 78 MET A C 1
ATOM 623 O O . MET A 1 78 ? -9.524 -13.058 17.081 1.00 69.50 78 MET A O 1
ATOM 627 N N . GLY A 1 79 ? -9.131 -11.285 18.403 1.00 72.81 79 GLY A N 1
ATOM 628 C CA . GLY A 1 79 ? -7.685 -11.478 18.504 1.00 72.81 79 GLY A CA 1
ATOM 629 C C . GLY A 1 79 ? -6.915 -10.826 17.349 1.00 72.81 79 GLY A C 1
ATOM 630 O O . GLY A 1 79 ? -7.399 -10.672 16.226 1.00 72.81 79 GLY A O 1
ATOM 631 N N . VAL A 1 80 ? -5.684 -10.391 17.640 1.00 78.31 80 VAL A N 1
ATOM 632 C CA . VAL A 1 80 ? -4.801 -9.719 16.666 1.00 78.31 80 VAL A CA 1
ATOM 633 C C . VAL A 1 80 ? -4.438 -10.663 15.512 1.00 78.31 80 VAL A C 1
ATOM 635 O O . VAL A 1 80 ? -4.350 -10.240 14.360 1.00 78.31 80 VAL A O 1
ATOM 638 N N . LYS A 1 81 ? -4.263 -11.955 15.812 1.00 79.38 81 LYS A N 1
ATOM 639 C CA . LYS A 1 81 ? -3.842 -12.979 14.852 1.00 79.38 81 LYS A CA 1
ATOM 640 C C . LYS A 1 81 ? -4.926 -13.256 13.812 1.00 79.38 81 LYS A C 1
ATOM 642 O O . LYS A 1 81 ? -4.640 -13.221 12.618 1.00 79.38 81 LYS A O 1
ATOM 647 N N . GLU A 1 82 ? -6.164 -13.478 14.240 1.00 82.44 82 GLU A N 1
ATOM 648 C CA . GLU A 1 82 ? -7.300 -13.707 13.347 1.00 82.44 82 GLU A CA 1
ATOM 649 C C . GLU A 1 82 ? -7.570 -12.487 12.456 1.00 82.44 82 GLU A C 1
ATOM 651 O O . GLU A 1 82 ? -7.892 -12.642 11.277 1.00 82.44 82 GLU A O 1
ATOM 656 N N . PHE A 1 83 ? -7.391 -11.269 12.986 1.00 83.88 83 PHE A N 1
ATOM 657 C CA . PHE A 1 83 ? -7.485 -10.040 12.193 1.00 83.88 83 PHE A CA 1
ATOM 658 C C . PHE A 1 83 ? -6.458 -10.023 11.059 1.00 83.88 83 PHE A C 1
ATOM 660 O O . PHE A 1 83 ? -6.827 -9.803 9.904 1.00 83.88 83 PHE A O 1
ATOM 667 N N . PHE A 1 84 ? -5.191 -10.311 11.363 1.00 84.06 84 PHE A N 1
ATOM 668 C CA . PHE A 1 84 ? -4.145 -10.367 10.344 1.00 84.06 84 PHE A CA 1
ATOM 669 C C . PHE A 1 84 ? -4.387 -11.455 9.305 1.00 84.06 84 PHE A C 1
ATOM 671 O O . PHE A 1 84 ? -4.245 -11.185 8.116 1.00 84.06 84 PHE A O 1
ATOM 678 N N . ILE A 1 85 ? -4.793 -12.654 9.728 1.00 84.81 85 ILE A N 1
ATOM 679 C CA . ILE A 1 85 ? -5.061 -13.771 8.812 1.00 84.81 85 ILE A CA 1
ATOM 680 C C . ILE A 1 85 ? -6.194 -13.417 7.842 1.00 84.81 85 ILE A C 1
ATOM 682 O O . ILE A 1 85 ? -6.047 -13.609 6.637 1.00 84.81 85 ILE A O 1
ATOM 686 N N . SER A 1 86 ? -7.291 -12.838 8.342 1.00 84.00 86 SER A N 1
ATOM 687 C CA . SER A 1 86 ? -8.420 -12.394 7.509 1.00 84.00 86 SER A CA 1
ATOM 688 C C . SER A 1 86 ? -7.982 -11.395 6.431 1.00 84.00 86 SER A C 1
ATOM 690 O O . SER A 1 86 ? -8.382 -11.487 5.268 1.00 84.00 86 SER A O 1
ATOM 692 N N . ARG A 1 87 ? -7.093 -10.461 6.789 1.00 84.94 87 ARG A N 1
ATOM 693 C CA . ARG A 1 87 ? -6.544 -9.476 5.848 1.00 84.94 87 ARG A CA 1
ATOM 694 C C . ARG A 1 87 ? -5.568 -10.100 4.858 1.00 84.94 87 ARG A C 1
ATOM 696 O O . ARG A 1 87 ? -5.632 -9.771 3.675 1.00 84.94 87 ARG A O 1
ATOM 703 N N . LEU A 1 88 ? -4.725 -11.022 5.315 1.00 87.31 88 LEU A N 1
ATOM 704 C CA . LEU A 1 88 ? -3.740 -11.701 4.479 1.00 87.31 88 LEU A CA 1
ATOM 705 C C . LEU A 1 88 ? -4.414 -12.530 3.387 1.00 87.31 88 LEU A C 1
ATOM 707 O O . LEU A 1 88 ? -4.074 -12.382 2.217 1.00 87.31 88 LEU A O 1
ATOM 711 N N . ILE A 1 89 ? -5.425 -13.326 3.742 1.00 87.94 89 ILE A N 1
ATOM 712 C CA . ILE A 1 89 ? -6.170 -14.157 2.781 1.00 87.94 89 ILE A CA 1
ATOM 713 C C . ILE A 1 89 ? -6.865 -13.298 1.716 1.00 87.94 89 ILE A C 1
ATOM 715 O O . ILE A 1 89 ? -7.040 -13.747 0.589 1.00 87.94 89 ILE A O 1
ATOM 719 N N . ARG A 1 90 ? -7.236 -12.054 2.038 1.00 85.50 90 ARG A N 1
ATOM 720 C CA . ARG A 1 90 ? -7.882 -11.139 1.089 1.00 85.50 90 ARG A CA 1
ATOM 721 C C . ARG A 1 90 ? -6.891 -10.408 0.182 1.00 85.50 90 ARG A C 1
ATOM 723 O O . ARG A 1 90 ? -7.154 -10.275 -1.007 1.00 85.50 90 ARG A O 1
ATOM 730 N N . LEU A 1 91 ? -5.790 -9.893 0.732 1.00 86.00 91 LEU A N 1
ATOM 731 C CA . LEU A 1 91 ? -4.860 -9.021 -0.000 1.00 86.00 91 LEU A CA 1
ATOM 732 C C . LEU A 1 91 ? -3.773 -9.808 -0.740 1.00 86.00 91 LEU A C 1
ATOM 734 O O . LEU A 1 91 ? -3.407 -9.459 -1.859 1.00 86.00 91 LEU A O 1
ATOM 738 N N . HIS A 1 92 ? -3.252 -10.875 -0.130 1.00 89.31 92 HIS A N 1
ATOM 739 C CA . HIS A 1 92 ? -2.110 -11.614 -0.666 1.00 89.31 92 HIS A CA 1
ATOM 740 C C . HIS A 1 92 ? -2.374 -12.303 -2.016 1.00 89.31 92 HIS A C 1
ATOM 742 O O . HIS A 1 92 ? -1.493 -12.234 -2.872 1.00 89.31 92 HIS A O 1
ATOM 748 N N . PRO A 1 93 ? -3.566 -12.878 -2.292 1.00 89.56 93 PRO A N 1
ATOM 749 C CA . PRO A 1 93 ? -3.857 -13.427 -3.617 1.00 89.56 93 PRO A CA 1
ATOM 750 C C . PRO A 1 93 ? -3.735 -12.390 -4.737 1.00 89.56 93 PRO A C 1
ATOM 752 O O . PRO A 1 93 ? -3.225 -12.706 -5.809 1.00 89.56 93 PRO A O 1
ATOM 755 N N . LEU A 1 94 ? -4.148 -11.143 -4.478 1.00 88.31 94 LEU A N 1
ATOM 756 C CA . LEU A 1 94 ? -4.052 -10.060 -5.456 1.00 88.31 94 LEU A CA 1
ATOM 757 C C . LEU A 1 94 ? -2.593 -9.661 -5.715 1.00 88.31 94 LEU A C 1
ATOM 759 O O . LEU A 1 94 ? -2.226 -9.395 -6.855 1.00 88.31 94 LEU A O 1
ATOM 763 N N . ILE A 1 95 ? -1.758 -9.666 -4.672 1.00 90.44 95 ILE A N 1
ATOM 764 C CA . ILE A 1 95 ? -0.321 -9.381 -4.783 1.00 90.44 95 ILE A CA 1
ATOM 765 C C . ILE A 1 95 ? 0.356 -10.444 -5.632 1.00 90.44 95 ILE A C 1
ATOM 767 O O . ILE A 1 95 ? 1.009 -10.100 -6.607 1.00 90.44 95 ILE A O 1
ATOM 771 N N . VAL A 1 96 ? 0.138 -11.724 -5.315 1.00 93.06 96 VAL A N 1
ATOM 772 C CA . VAL A 1 96 ? 0.704 -12.845 -6.076 1.00 93.06 96 VAL A CA 1
ATOM 773 C C . VAL A 1 96 ? 0.268 -12.776 -7.537 1.00 93.06 96 VAL A C 1
ATOM 775 O O . VAL A 1 96 ? 1.105 -12.885 -8.430 1.00 93.06 96 VAL A O 1
ATOM 778 N N . PHE A 1 97 ? -1.021 -12.538 -7.791 1.00 92.25 97 PHE A N 1
ATOM 779 C CA . PHE A 1 97 ? -1.539 -12.403 -9.150 1.00 92.25 97 PHE A CA 1
ATOM 780 C C . PHE A 1 97 ? -0.881 -11.240 -9.906 1.00 92.25 97 PHE A C 1
ATOM 782 O O . PHE A 1 97 ? -0.405 -11.427 -11.025 1.00 92.25 97 PHE A O 1
ATOM 789 N N . GLY A 1 98 ? -0.791 -10.061 -9.283 1.00 89.44 98 GLY A N 1
ATOM 790 C CA . GLY A 1 98 ? -0.139 -8.896 -9.878 1.00 89.44 98 GLY A CA 1
ATOM 791 C C . GLY A 1 98 ? 1.363 -9.094 -10.094 1.00 89.44 98 GLY A C 1
ATOM 792 O O . GLY A 1 98 ? 1.881 -8.687 -11.126 1.00 89.44 98 GLY A O 1
ATOM 793 N N . SER A 1 99 ? 2.061 -9.782 -9.186 1.00 91.75 99 SER A N 1
ATOM 794 C CA . SER A 1 99 ? 3.479 -10.133 -9.337 1.00 91.75 99 SER A CA 1
ATOM 795 C C . SER A 1 99 ? 3.713 -11.115 -10.485 1.00 91.75 99 SER A C 1
ATOM 797 O O . SER A 1 99 ? 4.681 -10.958 -11.223 1.00 91.75 99 SER A O 1
ATOM 799 N N . ILE A 1 100 ? 2.834 -12.109 -10.667 1.00 93.12 100 ILE A N 1
ATOM 800 C CA . ILE A 1 100 ? 2.899 -13.042 -11.805 1.00 93.12 100 ILE A CA 1
ATOM 801 C C . ILE A 1 100 ? 2.666 -12.286 -13.109 1.00 93.12 100 ILE A C 1
ATOM 803 O O . ILE A 1 100 ? 3.466 -12.407 -14.034 1.00 93.12 100 ILE A O 1
ATOM 807 N N . LEU A 1 101 ? 1.603 -11.482 -13.179 1.00 90.62 101 LEU A N 1
ATOM 808 C CA . LEU A 1 101 ? 1.291 -10.704 -14.375 1.00 90.62 101 LEU A CA 1
ATOM 809 C C . LEU A 1 101 ? 2.411 -9.709 -14.701 1.00 90.62 101 LEU A C 1
ATOM 811 O O . LEU A 1 101 ? 2.789 -9.571 -15.857 1.00 90.62 101 LEU A O 1
ATOM 815 N N . GLY A 1 102 ? 2.983 -9.081 -13.676 1.00 88.81 102 GLY A N 1
ATOM 816 C CA . GLY A 1 102 ? 4.127 -8.186 -13.769 1.00 88.81 102 GLY A CA 1
ATOM 817 C C . GLY A 1 102 ? 5.399 -8.854 -14.276 1.00 88.81 102 GLY A C 1
ATOM 818 O O . GLY A 1 102 ? 6.081 -8.302 -15.137 1.00 88.81 102 GLY A O 1
ATOM 819 N N . LEU A 1 103 ? 5.699 -10.063 -13.789 1.00 90.94 103 LEU A N 1
ATOM 820 C CA . LEU A 1 103 ? 6.819 -10.868 -14.277 1.00 90.94 103 LEU A CA 1
ATOM 821 C C . LEU A 1 103 ? 6.618 -11.268 -15.741 1.00 90.94 103 LEU A C 1
ATOM 823 O O . LEU A 1 103 ? 7.542 -11.136 -16.534 1.00 90.94 103 LEU A O 1
ATOM 827 N N . LEU A 1 104 ? 5.421 -11.730 -16.113 1.00 90.56 104 LEU A N 1
ATOM 828 C CA . LEU A 1 104 ? 5.111 -12.070 -17.503 1.00 90.56 104 LEU A CA 1
ATOM 829 C C . LEU A 1 104 ? 5.225 -10.836 -18.401 1.00 90.56 104 LEU A C 1
ATOM 831 O O . LEU A 1 104 ? 5.882 -10.899 -19.434 1.00 90.56 104 LEU A O 1
ATOM 835 N N . ALA A 1 105 ? 4.649 -9.708 -17.980 1.00 87.00 105 ALA A N 1
ATOM 836 C CA . ALA A 1 105 ? 4.760 -8.450 -18.703 1.00 87.00 105 ALA A CA 1
ATOM 837 C C . ALA A 1 105 ? 6.225 -8.052 -18.893 1.00 87.00 105 ALA A C 1
ATOM 839 O O . ALA A 1 105 ? 6.590 -7.689 -19.995 1.00 87.00 105 ALA A O 1
ATOM 840 N N . PHE A 1 106 ? 7.070 -8.185 -17.866 1.00 86.62 106 PHE A N 1
ATOM 841 C CA . PHE A 1 106 ? 8.504 -7.900 -17.953 1.00 86.62 106 PHE A CA 1
ATOM 842 C C . PHE A 1 106 ? 9.263 -8.843 -18.902 1.00 86.62 106 PHE A C 1
ATOM 844 O O . PHE A 1 106 ? 10.083 -8.382 -19.689 1.00 86.62 106 PHE A O 1
ATOM 851 N N . LEU A 1 107 ? 8.990 -10.151 -18.856 1.00 87.62 107 LEU A N 1
ATOM 852 C CA . LEU A 1 107 ? 9.673 -11.145 -19.695 1.00 87.62 107 LEU A CA 1
ATOM 853 C C . LEU A 1 107 ? 9.281 -11.062 -21.175 1.00 87.62 107 LEU A C 1
ATOM 855 O O . LEU A 1 107 ? 10.082 -11.419 -22.035 1.00 87.62 107 LEU A O 1
ATOM 859 N N . PHE A 1 108 ? 8.054 -10.627 -21.467 1.00 85.44 108 PHE A N 1
ATOM 860 C CA . PHE A 1 108 ? 7.517 -10.525 -22.825 1.00 85.44 108 PHE A CA 1
ATOM 861 C C . PHE A 1 108 ? 7.420 -9.081 -23.333 1.00 85.44 108 PHE A C 1
ATOM 863 O O . PHE A 1 108 ? 6.804 -8.862 -24.374 1.00 85.44 108 PHE A O 1
ATOM 870 N N . ASP A 1 109 ? 7.996 -8.108 -22.620 1.00 80.56 109 ASP A N 1
ATOM 871 C CA . ASP A 1 109 ? 7.958 -6.695 -22.998 1.00 80.56 109 ASP A CA 1
ATOM 872 C C . ASP A 1 109 ? 8.818 -6.444 -24.251 1.00 80.56 109 ASP A C 1
ATOM 874 O O . ASP A 1 109 ? 10.047 -6.526 -24.169 1.00 80.56 109 ASP A O 1
ATOM 878 N N . PRO A 1 110 ? 8.219 -6.099 -25.406 1.00 68.88 110 PRO A N 1
ATOM 879 C CA . PRO A 1 110 ? 8.972 -5.820 -26.619 1.00 68.88 110 PRO A CA 1
ATOM 880 C C . PRO A 1 110 ? 9.533 -4.388 -26.674 1.00 68.88 110 PRO A C 1
ATOM 882 O O . PRO A 1 110 ? 10.244 -4.072 -27.627 1.00 68.88 110 PRO A O 1
ATOM 885 N N . PHE A 1 111 ? 9.214 -3.518 -25.705 1.00 67.44 111 PHE A N 1
ATOM 886 C CA . PHE A 1 111 ? 9.474 -2.075 -25.786 1.00 67.44 111 PHE A CA 1
ATOM 887 C C . PHE A 1 111 ? 10.411 -1.512 -24.707 1.00 67.44 111 PHE A C 1
ATOM 889 O O . PHE A 1 111 ? 10.800 -0.350 -24.822 1.00 67.44 111 PHE A O 1
ATOM 896 N N . GLY A 1 112 ? 10.802 -2.284 -23.686 1.00 64.44 112 GLY A N 1
ATOM 897 C CA . GLY A 1 112 ? 11.700 -1.751 -22.650 1.00 64.44 112 GLY A CA 1
ATOM 898 C C . GLY A 1 112 ? 12.156 -2.684 -21.527 1.00 64.44 112 GLY A C 1
ATOM 899 O O . GLY A 1 112 ? 12.980 -2.271 -20.717 1.00 64.44 112 GLY A O 1
ATOM 900 N N . GLY A 1 113 ? 11.669 -3.926 -21.449 1.00 65.25 113 GLY A N 1
ATOM 901 C CA . GLY A 1 113 ? 11.989 -4.823 -20.332 1.00 65.25 113 GLY A CA 1
ATOM 902 C C . GLY A 1 113 ? 13.429 -5.339 -20.304 1.00 65.25 113 GLY A C 1
ATOM 903 O O . GLY A 1 113 ? 13.907 -5.682 -19.231 1.00 65.25 113 GLY A O 1
ATOM 904 N N . HIS A 1 114 ? 14.108 -5.418 -21.454 1.00 74.19 114 HIS A N 1
ATOM 905 C CA . HIS A 1 114 ? 15.442 -6.018 -21.620 1.00 74.19 114 HIS A CA 1
ATOM 906 C C . HIS A 1 114 ? 15.800 -7.094 -20.574 1.00 74.19 114 HIS A C 1
ATOM 908 O O . HIS A 1 114 ? 16.810 -6.957 -19.871 1.00 74.19 114 HIS A O 1
ATOM 914 N N . PRO A 1 115 ? 14.979 -8.152 -20.408 1.00 77.12 115 PRO A N 1
ATOM 915 C CA . PRO A 1 115 ? 15.195 -9.160 -19.374 1.00 77.12 115 PRO A CA 1
ATOM 916 C C . PRO A 1 115 ? 16.568 -9.837 -19.504 1.00 77.12 115 PRO A C 1
ATOM 918 O O . PRO A 1 115 ? 17.140 -10.264 -18.504 1.00 77.12 115 PRO A O 1
ATOM 921 N N . GLU A 1 116 ? 17.142 -9.861 -20.709 1.00 78.75 116 GLU A N 1
ATOM 922 C CA . GLU A 1 116 ? 18.513 -10.287 -21.004 1.00 78.75 116 GLU A CA 1
ATOM 923 C C . GLU A 1 116 ? 19.606 -9.488 -20.274 1.00 78.75 116 GLU A C 1
ATOM 925 O O . GLU A 1 116 ? 20.697 -10.010 -20.045 1.00 78.75 116 GLU A O 1
ATOM 930 N N . SER A 1 117 ? 19.324 -8.249 -19.866 1.00 84.25 117 SER A N 1
ATOM 931 C CA . SER A 1 117 ? 20.253 -7.407 -19.097 1.00 84.25 117 SER A CA 1
ATOM 932 C C . SER A 1 117 ? 20.319 -7.806 -17.618 1.00 84.25 117 SER A C 1
ATOM 934 O O . SER A 1 117 ? 21.211 -7.372 -16.886 1.00 84.25 117 SER A O 1
ATOM 936 N N . TYR A 1 118 ? 19.391 -8.649 -17.158 1.00 85.75 118 TYR A N 1
ATOM 937 C CA . TYR A 1 118 ? 19.284 -9.086 -15.774 1.00 85.75 118 TYR A CA 1
ATOM 938 C C . TYR A 1 118 ? 19.770 -10.527 -15.610 1.00 85.75 118 TYR A C 1
ATOM 940 O O . TYR A 1 118 ? 19.352 -11.444 -16.310 1.00 85.75 118 TYR A O 1
ATOM 948 N N . SER A 1 119 ? 20.619 -10.761 -14.604 1.00 90.31 119 SER A N 1
ATOM 949 C CA . SER A 1 119 ? 20.962 -12.129 -14.200 1.00 90.31 119 SER A CA 1
ATOM 950 C C . SER A 1 119 ? 19.697 -12.887 -13.757 1.00 90.31 119 SER A C 1
ATOM 952 O O . SER A 1 119 ? 18.883 -12.306 -13.029 1.00 90.31 119 SER A O 1
ATOM 954 N N . PRO A 1 120 ? 19.547 -14.189 -14.079 1.00 89.38 120 PRO A N 1
ATOM 955 C CA . PRO A 1 120 ? 18.406 -14.998 -13.639 1.00 89.38 120 PRO A CA 1
ATOM 956 C C . PRO A 1 120 ? 18.161 -14.937 -12.127 1.00 89.38 120 PRO A C 1
ATOM 958 O O . PRO A 1 120 ? 17.021 -14.908 -11.671 1.00 89.38 120 PRO A O 1
ATOM 961 N N . ILE A 1 121 ? 19.235 -14.838 -11.337 1.00 92.00 121 ILE A N 1
ATOM 962 C CA . ILE A 1 121 ? 19.159 -14.693 -9.878 1.00 92.00 121 ILE A CA 1
ATOM 963 C C . ILE A 1 121 ? 18.484 -13.369 -9.497 1.00 92.00 121 ILE A C 1
ATOM 965 O O . ILE A 1 121 ? 17.649 -13.341 -8.597 1.00 92.00 121 ILE A O 1
ATOM 969 N N . LYS A 1 122 ? 18.802 -12.273 -10.197 1.00 90.56 122 LYS A N 1
ATOM 970 C CA . LYS A 1 122 ? 18.208 -10.950 -9.956 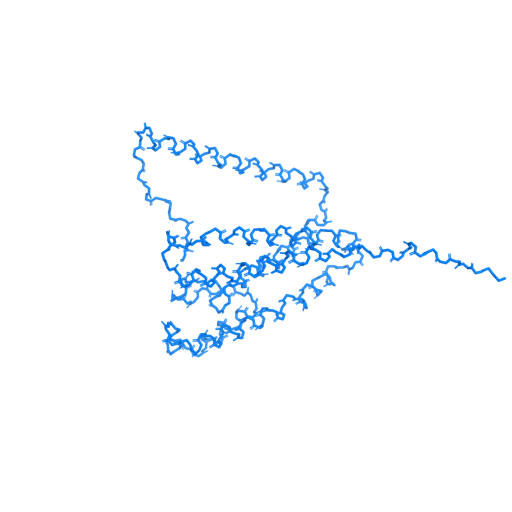1.00 90.56 122 LYS A CA 1
ATOM 971 C C . LYS A 1 122 ? 16.715 -10.944 -10.302 1.00 90.56 122 LYS A C 1
ATOM 973 O O . LYS A 1 122 ? 15.937 -10.358 -9.557 1.00 90.56 122 LYS A O 1
ATOM 978 N N . ILE A 1 123 ? 16.307 -11.651 -11.358 1.00 90.88 123 ILE A N 1
ATOM 979 C CA . ILE A 1 123 ? 14.891 -11.819 -11.737 1.00 90.88 123 ILE A CA 1
ATOM 980 C C . ILE A 1 123 ? 14.127 -12.617 -10.671 1.00 90.88 123 ILE A C 1
ATOM 982 O O . ILE A 1 123 ? 13.043 -12.212 -10.255 1.00 90.88 123 ILE A O 1
ATOM 986 N N . ILE A 1 124 ? 14.707 -13.715 -10.172 1.00 92.19 124 ILE A N 1
ATOM 987 C CA . ILE A 1 124 ? 14.116 -14.494 -9.072 1.00 92.19 124 ILE A CA 1
ATOM 988 C C . ILE A 1 124 ? 13.969 -13.623 -7.821 1.00 92.19 124 ILE A C 1
ATOM 990 O O . ILE A 1 124 ? 12.909 -13.626 -7.199 1.00 92.19 124 ILE A O 1
ATOM 994 N N . LEU A 1 125 ? 15.000 -12.848 -7.470 1.00 92.56 125 LEU A N 1
ATOM 995 C CA . LEU A 1 125 ? 14.951 -11.932 -6.330 1.00 92.56 125 LEU A CA 1
ATOM 996 C C . LEU A 1 125 ? 13.864 -10.867 -6.497 1.00 92.56 125 LEU A C 1
ATOM 998 O O . LEU A 1 125 ? 13.118 -10.648 -5.550 1.00 92.56 125 LEU A O 1
ATOM 1002 N N . LEU A 1 126 ? 13.726 -10.270 -7.686 1.00 91.25 126 LEU A N 1
ATOM 1003 C CA . LEU A 1 126 ? 12.658 -9.315 -8.011 1.00 91.25 126 LEU A CA 1
ATOM 1004 C C . LEU A 1 126 ? 11.262 -9.933 -7.857 1.00 91.25 126 LEU A C 1
ATOM 1006 O O . LEU A 1 126 ? 10.348 -9.302 -7.327 1.00 91.25 126 LEU A O 1
ATOM 1010 N N . PHE A 1 127 ? 11.080 -11.175 -8.305 1.00 92.94 127 PHE A N 1
ATOM 1011 C CA . PHE A 1 127 ? 9.798 -11.865 -8.193 1.00 92.94 127 PHE A CA 1
ATOM 1012 C C . PHE A 1 127 ? 9.455 -12.217 -6.743 1.00 92.94 127 PHE A C 1
ATOM 1014 O O . PHE A 1 127 ? 8.348 -11.940 -6.276 1.00 92.94 127 PHE A O 1
ATOM 1021 N N . VAL A 1 128 ? 10.419 -12.768 -6.002 1.00 93.69 128 VAL A N 1
ATOM 1022 C CA . VAL A 1 128 ? 10.251 -13.103 -4.583 1.00 93.69 128 VAL A CA 1
ATOM 1023 C C . VAL A 1 128 ? 10.020 -11.842 -3.752 1.00 93.69 128 VAL A C 1
ATOM 1025 O O . VAL A 1 128 ? 9.117 -11.830 -2.918 1.00 93.69 128 VAL A O 1
ATOM 1028 N N . SER A 1 129 ? 10.773 -10.764 -3.996 1.00 92.00 129 SER A N 1
ATOM 1029 C CA . SER A 1 129 ? 10.576 -9.490 -3.299 1.00 92.00 129 SER A CA 1
ATOM 1030 C C . SER A 1 129 ? 9.204 -8.893 -3.610 1.00 92.00 129 SER A C 1
ATOM 1032 O O . SER A 1 129 ? 8.541 -8.404 -2.700 1.00 92.00 129 SER A O 1
ATOM 1034 N N . SER A 1 130 ? 8.723 -9.014 -4.852 1.00 92.12 130 SER A N 1
ATOM 1035 C CA . SER A 1 130 ? 7.382 -8.570 -5.244 1.00 92.12 130 SER A CA 1
ATOM 1036 C C . SER A 1 130 ? 6.275 -9.327 -4.501 1.00 92.12 130 SER A C 1
ATOM 1038 O O . SER A 1 130 ? 5.388 -8.690 -3.934 1.00 92.12 130 SER A O 1
ATOM 1040 N N . ILE A 1 131 ? 6.354 -10.663 -4.426 1.00 93.06 131 ILE A N 1
ATOM 1041 C CA . ILE A 1 131 ? 5.381 -11.490 -3.686 1.00 93.06 131 ILE A CA 1
ATOM 1042 C C . ILE A 1 131 ? 5.400 -11.159 -2.192 1.00 93.06 131 ILE A C 1
ATOM 1044 O O . ILE A 1 131 ? 4.349 -11.047 -1.560 1.00 93.06 131 ILE A O 1
ATOM 1048 N N . LEU A 1 132 ? 6.594 -11.000 -1.622 1.00 91.44 132 LEU A N 1
ATOM 1049 C CA . LEU A 1 132 ? 6.776 -10.714 -0.201 1.00 91.44 132 LEU A CA 1
ATOM 1050 C C . LEU A 1 132 ? 6.558 -9.239 0.161 1.00 91.44 132 LEU A C 1
ATOM 1052 O O . LEU A 1 132 ? 6.691 -8.898 1.335 1.00 91.44 132 LEU A O 1
ATOM 1056 N N . LEU A 1 133 ? 6.216 -8.375 -0.805 1.00 88.81 133 LEU A N 1
ATOM 1057 C CA . LEU A 1 133 ? 6.099 -6.923 -0.611 1.00 88.81 133 LEU A CA 1
ATOM 1058 C C . LEU A 1 133 ? 7.369 -6.294 -0.007 1.00 88.81 133 LEU A C 1
ATOM 1060 O O . LEU A 1 133 ? 7.296 -5.343 0.772 1.00 88.81 133 LEU A O 1
ATOM 1064 N N . ILE A 1 134 ? 8.543 -6.811 -0.367 1.00 90.00 134 ILE A N 1
ATOM 1065 C CA . ILE A 1 134 ? 9.831 -6.254 0.044 1.00 90.00 134 ILE A CA 1
ATOM 1066 C C . ILE A 1 134 ? 10.236 -5.184 -0.981 1.00 90.00 134 ILE A C 1
ATOM 1068 O O . ILE A 1 134 ? 10.410 -5.525 -2.155 1.00 90.00 134 ILE A O 1
ATOM 1072 N N . PRO A 1 135 ? 10.417 -3.914 -0.564 1.00 87.81 135 PRO A N 1
ATOM 1073 C CA . PRO A 1 135 ? 10.896 -2.857 -1.446 1.00 87.81 135 PRO A CA 1
ATOM 1074 C C . PRO A 1 135 ? 12.281 -3.211 -1.991 1.00 87.81 135 PRO A C 1
ATOM 1076 O O . PRO A 1 135 ? 13.223 -3.407 -1.220 1.00 87.81 135 PRO A O 1
ATOM 1079 N N . PHE A 1 136 ? 12.412 -3.299 -3.312 1.00 87.25 136 PHE A N 1
ATOM 1080 C CA . PHE A 1 136 ? 13.668 -3.648 -3.969 1.00 87.25 136 PHE A CA 1
ATOM 1081 C C . PHE A 1 136 ? 13.873 -2.783 -5.224 1.00 87.25 136 PHE A C 1
ATOM 1083 O O . PHE A 1 136 ? 13.487 -3.191 -6.322 1.00 87.25 136 PHE A O 1
ATOM 1090 N N . PRO A 1 137 ? 14.463 -1.578 -5.075 1.00 84.81 137 PRO A N 1
ATOM 1091 C CA . PRO A 1 137 ? 14.682 -0.639 -6.175 1.00 84.81 137 PRO A CA 1
ATOM 1092 C C . PRO A 1 137 ? 15.865 -1.094 -7.039 1.00 84.81 137 PRO A C 1
ATOM 1094 O O . PRO A 1 137 ? 16.988 -0.621 -6.892 1.00 84.81 137 PRO A O 1
ATOM 1097 N N . ALA A 1 138 ? 1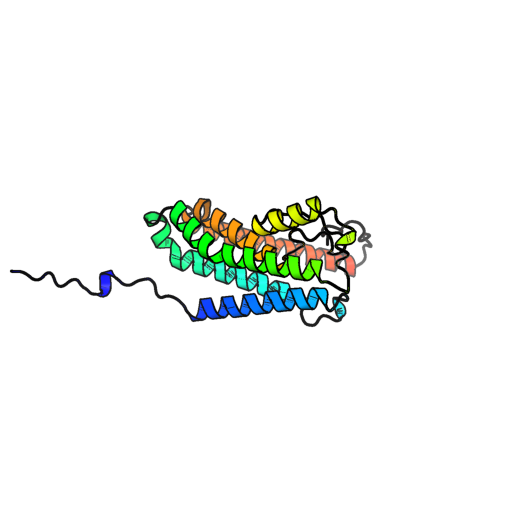5.628 -2.074 -7.908 1.00 81.88 138 ALA A N 1
ATOM 1098 C CA . ALA A 1 138 ? 16.685 -2.725 -8.685 1.00 81.88 138 ALA A CA 1
ATOM 1099 C C . ALA A 1 138 ? 16.556 -2.554 -10.207 1.00 81.88 138 ALA A C 1
ATOM 1101 O O . ALA A 1 138 ? 17.419 -3.071 -10.925 1.00 81.88 138 ALA A O 1
ATOM 1102 N N . MET A 1 139 ? 15.495 -1.879 -10.666 1.00 79.00 139 MET A N 1
ATOM 1103 C CA . MET A 1 139 ? 15.164 -1.666 -12.078 1.00 79.00 139 MET A CA 1
ATOM 1104 C C . MET A 1 139 ? 15.275 -0.185 -12.441 1.00 79.00 139 MET A C 1
ATOM 1106 O O . MET A 1 139 ? 14.417 0.608 -12.049 1.00 79.00 139 MET A O 1
ATOM 1110 N N . GLU A 1 140 ? 16.327 0.193 -13.168 1.00 79.56 140 GLU A N 1
ATOM 1111 C CA . GLU A 1 140 ? 16.590 1.596 -13.530 1.00 79.56 140 GLU A CA 1
ATOM 1112 C C . GLU A 1 140 ? 15.615 2.075 -14.611 1.00 79.56 140 GLU A C 1
ATOM 1114 O O . GLU A 1 140 ? 15.070 3.172 -14.529 1.00 79.56 140 GLU A O 1
ATOM 1119 N N . GLU A 1 141 ? 15.300 1.204 -15.570 1.00 76.44 141 GLU A N 1
ATOM 1120 C CA . GLU A 1 141 ? 14.350 1.440 -16.662 1.00 76.44 141 GLU A CA 1
ATOM 1121 C C . GLU A 1 141 ? 12.907 1.652 -16.182 1.00 76.44 141 GLU A C 1
ATOM 1123 O O . GLU A 1 141 ? 12.056 2.140 -16.922 1.00 76.44 141 GLU A O 1
ATOM 1128 N N . ARG A 1 142 ? 12.630 1.317 -14.918 1.00 75.75 142 ARG A N 1
ATOM 1129 C CA . ARG A 1 142 ? 11.356 1.582 -14.239 1.00 75.75 142 ARG A CA 1
ATOM 1130 C C . ARG A 1 142 ? 11.492 2.655 -13.164 1.00 75.75 142 ARG A C 1
ATOM 1132 O O . ARG A 1 142 ? 10.753 2.615 -12.182 1.00 75.75 142 ARG A O 1
ATOM 1139 N N . ALA A 1 143 ? 12.447 3.569 -13.334 1.00 74.62 143 ALA A N 1
ATOM 1140 C CA . ALA A 1 143 ? 12.659 4.718 -12.459 1.00 74.62 143 ALA A CA 1
ATOM 1141 C C . ALA A 1 143 ? 12.847 4.295 -10.984 1.00 74.62 143 ALA A C 1
ATOM 1143 O O . ALA A 1 143 ? 12.216 4.796 -10.061 1.00 74.62 143 ALA A O 1
ATOM 1144 N N . PHE A 1 144 ? 13.635 3.233 -10.767 1.00 75.94 144 PHE A N 1
ATOM 1145 C CA . PHE A 1 144 ? 13.909 2.666 -9.441 1.00 75.94 144 PHE A CA 1
ATOM 1146 C C . PHE A 1 144 ? 12.661 2.388 -8.588 1.00 75.94 144 PHE A C 1
ATOM 1148 O O . PHE A 1 144 ? 12.724 2.412 -7.355 1.00 75.94 144 PHE A O 1
ATOM 1155 N N . ASN A 1 145 ? 11.526 2.077 -9.227 1.00 80.44 145 ASN A N 1
ATOM 1156 C CA . ASN A 1 145 ? 10.289 1.804 -8.513 1.00 80.44 145 ASN A CA 1
ATOM 1157 C C . ASN A 1 145 ? 10.510 0.692 -7.472 1.00 80.44 145 ASN A C 1
ATOM 1159 O O . ASN A 1 145 ? 10.994 -0.401 -7.784 1.00 80.44 145 ASN A O 1
ATOM 1163 N N . LEU A 1 146 ? 10.128 0.979 -6.224 1.00 82.94 146 LEU A N 1
ATOM 1164 C CA . LEU A 1 146 ? 10.274 0.077 -5.078 1.00 82.94 146 LEU A CA 1
ATOM 1165 C C . LEU A 1 146 ? 9.640 -1.300 -5.326 1.00 82.94 146 LEU A C 1
ATOM 1167 O O . LEU A 1 146 ? 10.114 -2.300 -4.786 1.00 82.94 146 LEU A O 1
ATOM 1171 N N . PHE A 1 147 ? 8.591 -1.348 -6.149 1.00 83.56 147 PHE A N 1
ATOM 1172 C CA . PHE A 1 147 ? 7.888 -2.558 -6.557 1.00 83.56 147 PHE A CA 1
ATOM 1173 C C . PHE A 1 147 ? 7.929 -2.712 -8.083 1.00 83.56 147 PHE A C 1
ATOM 1175 O O . PHE A 1 147 ? 6.891 -2.756 -8.737 1.00 83.56 147 PHE A O 1
ATOM 1182 N N . GLY A 1 148 ? 9.131 -2.821 -8.660 1.00 80.69 148 GLY A N 1
ATOM 1183 C CA . GLY A 1 148 ? 9.356 -2.795 -10.115 1.00 80.69 148 GLY A CA 1
ATOM 1184 C C . GLY A 1 148 ? 8.481 -3.734 -10.963 1.00 80.69 148 GLY A C 1
ATOM 1185 O O . GLY A 1 148 ? 8.070 -3.354 -12.059 1.00 80.69 148 GLY A O 1
ATOM 1186 N N . LEU A 1 149 ? 8.125 -4.924 -10.461 1.00 85.19 149 LEU A N 1
ATOM 1187 C CA . LEU A 1 149 ? 7.225 -5.850 -11.169 1.00 85.19 149 LEU A CA 1
ATOM 1188 C C . LEU A 1 149 ? 5.734 -5.519 -10.995 1.00 85.19 149 LEU A C 1
ATOM 1190 O O . LEU A 1 149 ? 4.934 -5.871 -11.850 1.00 85.19 149 LEU A O 1
ATOM 1194 N N . ASN A 1 150 ? 5.337 -4.852 -9.914 1.00 85.62 150 ASN A N 1
ATOM 1195 C CA . ASN A 1 150 ? 3.937 -4.571 -9.600 1.00 85.62 150 ASN A CA 1
ATOM 1196 C C . ASN A 1 150 ? 3.836 -3.213 -8.892 1.00 85.62 150 ASN A C 1
ATOM 1198 O O . ASN A 1 150 ? 3.742 -3.158 -7.669 1.00 85.62 150 ASN A O 1
ATOM 1202 N N . ALA A 1 151 ? 3.873 -2.117 -9.653 1.00 79.94 151 ALA A N 1
ATOM 1203 C CA . ALA A 1 151 ? 3.803 -0.762 -9.098 1.00 79.94 151 ALA A CA 1
ATOM 1204 C C . ALA A 1 151 ? 2.574 -0.530 -8.180 1.00 79.94 151 ALA A C 1
ATOM 1206 O O . ALA A 1 151 ? 2.760 0.001 -7.080 1.00 79.94 151 ALA A O 1
ATOM 1207 N N . PRO A 1 152 ? 1.355 -1.020 -8.516 1.00 81.12 152 PRO A N 1
ATOM 1208 C CA . PRO A 1 152 ? 0.197 -0.944 -7.618 1.00 81.12 152 PRO A CA 1
ATOM 1209 C C . PRO A 1 152 ? 0.376 -1.636 -6.253 1.00 81.12 152 PRO A C 1
ATOM 1211 O O . PRO A 1 152 ? -0.366 -1.331 -5.313 1.00 81.12 152 PRO A O 1
ATOM 1214 N N . SER A 1 153 ? 1.357 -2.538 -6.090 1.00 86.50 153 SER A N 1
ATOM 1215 C CA . SER A 1 153 ? 1.686 -3.127 -4.781 1.00 86.50 153 SER A CA 1
ATOM 1216 C C . SER A 1 153 ? 2.078 -2.084 -3.742 1.00 86.50 153 SER A C 1
ATOM 1218 O O . SER A 1 153 ? 1.937 -2.361 -2.553 1.00 86.50 153 SER A O 1
ATOM 1220 N N . TRP A 1 154 ? 2.507 -0.885 -4.147 1.00 85.88 154 TRP A N 1
ATOM 1221 C CA . TRP A 1 154 ? 2.775 0.211 -3.217 1.00 85.88 154 TRP A CA 1
ATOM 1222 C C . TRP A 1 154 ? 1.549 0.549 -2.364 1.00 85.88 154 TRP A C 1
ATOM 1224 O O . TRP A 1 154 ? 1.650 0.659 -1.140 1.00 85.88 154 TRP A O 1
ATOM 1234 N N . SER A 1 155 ? 0.364 0.627 -2.976 1.00 84.56 155 SER A N 1
ATOM 1235 C CA . SER A 1 155 ? -0.864 0.904 -2.232 1.00 84.56 155 SER A CA 1
ATOM 1236 C C . SER A 1 155 ? -1.212 -0.240 -1.275 1.00 84.56 155 SER A C 1
ATOM 1238 O O . SER A 1 155 ? -1.595 -0.005 -0.129 1.00 84.56 155 SER A O 1
ATOM 1240 N N . LEU A 1 156 ? -1.014 -1.489 -1.707 1.00 85.69 156 LEU A N 1
ATOM 1241 C CA . LEU A 1 156 ? -1.269 -2.679 -0.888 1.00 85.69 156 LEU A CA 1
ATOM 1242 C C . LEU A 1 156 ? -0.279 -2.806 0.281 1.00 85.69 156 LEU A C 1
ATOM 1244 O O . LEU A 1 156 ? -0.670 -3.216 1.375 1.00 85.69 156 LEU A O 1
ATOM 1248 N N . PHE A 1 157 ? 0.981 -2.413 0.080 1.00 89.12 157 PHE A N 1
ATOM 1249 C CA . PHE A 1 157 ? 1.997 -2.332 1.129 1.00 89.12 157 PHE A CA 1
ATOM 1250 C C . PHE A 1 157 ? 1.554 -1.379 2.241 1.00 89.12 157 PHE A C 1
ATOM 1252 O O . PHE A 1 157 ? 1.494 -1.768 3.409 1.00 89.12 157 PHE A O 1
ATOM 1259 N N . TRP A 1 158 ? 1.168 -0.151 1.887 1.00 86.00 158 TRP A N 1
ATOM 1260 C CA . TRP A 1 158 ? 0.687 0.822 2.870 1.00 86.00 158 TRP A CA 1
ATOM 1261 C C . TRP A 1 158 ? -0.615 0.393 3.534 1.00 86.00 158 TRP A C 1
ATOM 1263 O O . TRP A 1 158 ? -0.791 0.636 4.727 1.00 86.00 158 TRP A O 1
ATOM 1273 N N . GLU A 1 159 ? -1.497 -0.311 2.821 1.00 86.56 159 GLU A N 1
ATOM 1274 C CA . GLU A 1 159 ? -2.681 -0.908 3.438 1.00 86.56 159 GLU A CA 1
ATOM 1275 C C . GLU A 1 159 ? -2.296 -1.957 4.498 1.00 86.56 159 GLU A C 1
ATOM 1277 O O . GLU A 1 159 ? -2.893 -1.977 5.577 1.00 86.56 159 GLU A O 1
ATOM 1282 N N . TYR A 1 160 ? -1.274 -2.790 4.273 1.00 87.69 160 TYR A N 1
ATOM 1283 C CA . TYR A 1 160 ? -0.759 -3.699 5.307 1.00 87.69 160 TYR A CA 1
ATOM 1284 C C . TYR A 1 160 ? -0.201 -2.950 6.514 1.00 87.69 160 TYR A C 1
ATOM 1286 O O . TYR A 1 160 ? -0.577 -3.262 7.647 1.00 87.69 160 TYR A O 1
ATOM 1294 N N . ILE A 1 161 ? 0.649 -1.946 6.288 1.00 87.62 161 ILE A N 1
ATOM 1295 C CA . ILE A 1 161 ? 1.226 -1.135 7.368 1.00 87.62 161 ILE A CA 1
ATOM 1296 C C . ILE A 1 161 ? 0.120 -0.445 8.175 1.00 87.62 161 ILE A C 1
ATOM 1298 O O . ILE A 1 161 ? 0.135 -0.494 9.405 1.00 87.62 161 ILE A O 1
ATOM 1302 N N . ALA A 1 162 ? -0.889 0.117 7.508 1.00 86.19 162 ALA A N 1
ATOM 1303 C CA . ALA A 1 162 ? -2.039 0.735 8.159 1.00 86.19 162 ALA A CA 1
ATOM 1304 C C . ALA A 1 162 ? -2.851 -0.276 8.985 1.00 86.19 162 ALA A C 1
ATOM 1306 O O . ALA A 1 162 ? -3.249 0.035 10.105 1.00 86.19 162 ALA A O 1
ATOM 1307 N N . ASN A 1 163 ? -3.057 -1.502 8.488 1.00 85.62 163 ASN A N 1
ATOM 1308 C CA . ASN A 1 163 ? -3.720 -2.570 9.246 1.00 85.62 163 ASN A CA 1
ATOM 1309 C C . ASN A 1 163 ? -2.915 -2.975 10.496 1.00 85.62 163 ASN A C 1
ATOM 1311 O O . ASN A 1 163 ? -3.507 -3.175 11.560 1.00 85.62 163 ASN A O 1
ATOM 1315 N N . ILE A 1 164 ? -1.582 -3.057 10.392 1.00 86.12 164 ILE A N 1
ATOM 1316 C CA . ILE A 1 164 ? -0.695 -3.325 11.535 1.00 86.12 164 ILE A CA 1
ATOM 1317 C C . ILE A 1 164 ? -0.810 -2.205 12.566 1.00 86.12 164 ILE A C 1
ATOM 1319 O O . ILE A 1 164 ? -1.063 -2.450 13.747 1.00 86.12 164 ILE A O 1
ATOM 1323 N N . PHE A 1 165 ? -0.665 -0.963 12.115 1.00 86.06 165 PHE A N 1
ATOM 1324 C CA . PHE A 1 165 ? -0.753 0.211 12.970 1.00 86.06 165 PHE A CA 1
ATOM 1325 C C . PHE A 1 165 ? -2.134 0.319 13.636 1.00 86.06 165 PHE A C 1
ATOM 1327 O O . PHE A 1 165 ? -2.234 0.642 14.822 1.00 86.06 165 PHE A O 1
ATOM 1334 N N . TYR A 1 166 ? -3.201 -0.040 12.917 1.00 84.00 166 TYR A N 1
ATOM 1335 C CA . TYR A 1 166 ? -4.557 -0.062 13.452 1.00 84.00 166 TYR A CA 1
ATOM 1336 C C . TYR A 1 166 ? -4.704 -1.026 14.632 1.00 84.00 166 TYR A C 1
ATOM 1338 O O . TYR A 1 166 ? -5.153 -0.626 15.706 1.00 84.00 166 TYR A O 1
ATOM 1346 N N . VAL A 1 167 ? -4.299 -2.284 14.453 1.00 82.12 167 VAL A N 1
ATOM 1347 C CA . VAL A 1 167 ? -4.517 -3.338 15.456 1.00 82.12 167 VAL A CA 1
ATOM 1348 C C . VAL A 1 167 ? -3.534 -3.273 16.633 1.00 82.12 167 VAL A C 1
ATOM 1350 O O . VAL A 1 167 ? -3.810 -3.798 17.716 1.00 82.12 167 VAL A O 1
ATOM 1353 N N . LEU A 1 168 ? -2.372 -2.643 16.448 1.00 82.19 168 LEU A N 1
ATOM 1354 C CA . LEU A 1 168 ? -1.391 -2.461 17.518 1.00 82.19 168 LEU A CA 1
ATOM 1355 C C . LEU A 1 168 ? -1.648 -1.187 18.323 1.00 82.19 168 LEU A C 1
ATOM 1357 O O . LEU A 1 168 ? -1.573 -1.221 19.553 1.00 82.19 168 LEU A O 1
ATOM 1361 N N . ILE A 1 169 ? -1.967 -0.085 17.647 1.00 82.38 169 ILE A N 1
ATOM 1362 C CA . ILE A 1 169 ? -1.957 1.248 18.249 1.00 82.38 169 ILE A CA 1
ATOM 1363 C C . ILE A 1 169 ? -3.369 1.835 18.268 1.00 82.38 169 ILE A C 1
ATOM 1365 O O . ILE A 1 169 ? -3.925 2.011 19.350 1.00 82.38 169 ILE A O 1
ATOM 1369 N N . LEU A 1 170 ? -3.987 2.094 17.110 1.00 79.69 170 LEU A N 1
ATOM 1370 C CA . LEU A 1 170 ? -5.243 2.865 17.051 1.00 79.69 170 LEU A CA 1
ATOM 1371 C C . LEU A 1 170 ? -6.406 2.215 17.807 1.00 79.69 170 LEU A C 1
ATOM 1373 O O . LEU A 1 170 ? -7.151 2.931 18.470 1.00 79.69 170 LEU A O 1
ATOM 1377 N N . CYS A 1 171 ? -6.545 0.888 17.771 1.00 76.06 171 CYS A N 1
ATOM 1378 C CA . CYS A 1 171 ? -7.626 0.191 18.480 1.00 76.06 171 CYS A CA 1
ATOM 1379 C C . CYS A 1 171 ? -7.513 0.283 20.014 1.00 76.06 171 CYS A C 1
ATOM 1381 O O . CYS A 1 171 ? -8.477 0.007 20.724 1.00 76.06 171 CYS A O 1
ATOM 1383 N N . ARG A 1 172 ? -6.339 0.667 20.537 1.00 75.56 172 ARG A N 1
ATOM 1384 C CA . ARG A 1 172 ? -6.080 0.850 21.974 1.00 75.56 172 ARG A CA 1
ATOM 1385 C C . ARG A 1 172 ? -6.176 2.312 22.413 1.00 75.56 172 ARG A C 1
ATOM 1387 O O . ARG A 1 172 ? -6.106 2.597 23.607 1.00 75.56 172 ARG A O 1
ATOM 1394 N N . ILE A 1 173 ? -6.311 3.246 21.473 1.00 80.44 173 ILE A N 1
ATOM 1395 C CA . ILE A 1 173 ? -6.289 4.683 21.743 1.00 80.44 173 ILE A CA 1
ATOM 1396 C C . ILE A 1 173 ? -7.708 5.205 21.994 1.00 80.44 173 ILE A C 1
ATOM 1398 O O . ILE A 1 173 ? -8.664 4.869 21.301 1.00 80.44 173 ILE A O 1
ATOM 1402 N N . SER A 1 174 ? -7.853 6.087 22.987 1.00 79.81 174 SER A N 1
ATOM 1403 C CA . SER A 1 174 ? -9.137 6.735 23.266 1.00 79.81 174 SER A CA 1
ATOM 1404 C C . SER A 1 174 ? -9.527 7.740 22.174 1.00 79.81 174 SER A C 1
ATOM 1406 O O . SER A 1 174 ? -8.684 8.446 21.618 1.00 79.81 174 SER A O 1
ATOM 1408 N N . ARG A 1 175 ? -10.837 7.901 21.942 1.00 79.50 175 ARG A N 1
ATOM 1409 C CA . ARG A 1 175 ? -11.387 8.881 20.983 1.00 79.50 175 ARG A CA 1
ATOM 1410 C C . ARG A 1 175 ? -10.839 10.304 21.173 1.00 79.50 175 ARG A C 1
ATOM 1412 O O . ARG A 1 175 ? -10.648 11.014 20.195 1.00 79.50 175 ARG A O 1
ATOM 1419 N N . LYS A 1 176 ? -10.529 10.709 22.411 1.00 79.81 176 LYS A N 1
ATOM 1420 C CA . LYS A 1 176 ? -9.948 12.029 22.716 1.00 79.81 176 LYS A CA 1
ATOM 1421 C C . LYS A 1 176 ? -8.556 12.205 22.110 1.00 79.81 176 LYS A C 1
ATOM 1423 O O . LYS A 1 176 ? -8.269 13.248 21.541 1.00 79.81 176 LYS A O 1
ATOM 1428 N N . VAL A 1 177 ? -7.710 11.183 22.203 1.00 83.88 177 VAL A N 1
ATOM 1429 C CA . VAL A 1 177 ? -6.357 11.221 21.634 1.00 83.88 177 VAL A CA 1
ATOM 1430 C C . VAL A 1 177 ? -6.419 11.190 20.107 1.00 83.88 177 VAL A C 1
ATOM 1432 O O . VAL A 1 177 ? -5.696 11.948 19.475 1.00 83.88 177 VAL A O 1
ATOM 1435 N N . LEU A 1 178 ? -7.333 10.416 19.507 1.00 82.31 178 LEU A N 1
ATOM 1436 C CA . LEU A 1 178 ? -7.582 10.477 18.059 1.00 82.31 178 LEU A CA 1
ATOM 1437 C C . LEU A 1 178 ? -7.965 11.890 17.591 1.00 82.31 178 LEU A C 1
ATOM 1439 O O . LEU A 1 178 ? -7.433 12.363 16.592 1.00 82.31 178 LEU A O 1
ATOM 1443 N N . LEU A 1 179 ? -8.842 12.582 18.325 1.00 85.00 179 LEU A N 1
ATOM 1444 C CA . LEU A 1 179 ? -9.227 13.961 18.007 1.00 85.00 179 LEU A CA 1
ATOM 1445 C C . LEU A 1 179 ? -8.052 14.940 18.143 1.00 85.00 179 LEU A C 1
ATOM 1447 O O . LEU A 1 179 ? -7.895 15.816 17.298 1.00 85.00 179 LEU A O 1
ATOM 1451 N N . LEU A 1 180 ? -7.199 14.767 19.157 1.00 87.38 180 LEU A N 1
ATOM 1452 C CA . LEU A 1 180 ? -5.988 15.578 19.322 1.00 87.38 180 LEU A CA 1
ATOM 1453 C C . LEU A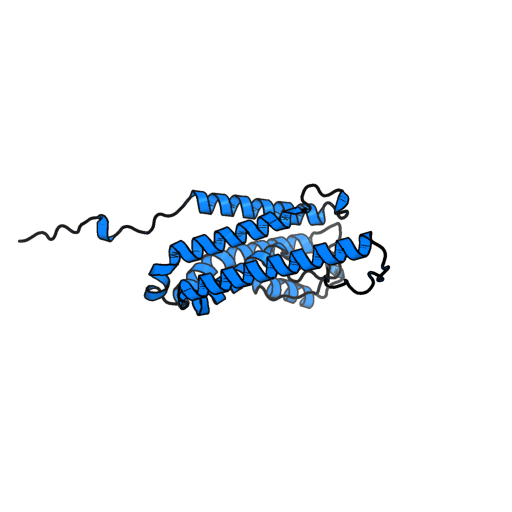 1 180 ? -4.979 15.343 18.192 1.00 87.38 180 LEU A C 1
ATOM 1455 O O . LEU A 1 180 ? -4.397 16.299 17.689 1.00 87.38 180 LEU A O 1
ATOM 1459 N N . LEU A 1 181 ? -4.789 14.092 17.767 1.00 85.44 181 LEU A N 1
ATOM 1460 C CA . LEU A 1 181 ? -3.929 13.756 16.630 1.00 85.44 181 LEU A CA 1
ATOM 1461 C C . LEU A 1 181 ? -4.469 14.362 15.332 1.00 85.44 181 LEU A C 1
ATOM 1463 O O . LEU A 1 181 ? -3.713 14.977 14.585 1.00 85.44 181 LEU A O 1
ATOM 1467 N N . LEU A 1 182 ? -5.780 14.266 15.097 1.00 85.88 182 LEU A N 1
ATOM 1468 C CA . LEU A 1 182 ? -6.428 14.882 13.939 1.00 85.88 182 LEU A CA 1
ATOM 1469 C C . LEU A 1 182 ? -6.245 16.404 13.938 1.00 85.88 182 LEU A C 1
ATOM 1471 O O . LEU A 1 182 ? -5.908 16.989 12.909 1.00 85.88 182 LEU A O 1
ATOM 1475 N N . GLN A 1 183 ? -6.420 17.041 15.097 1.00 89.38 183 GLN A N 1
ATOM 1476 C CA . GLN A 1 183 ? -6.197 18.473 15.259 1.00 89.38 183 GLN A CA 1
ATOM 1477 C C . GLN A 1 183 ? -4.738 18.855 14.968 1.00 89.38 183 GLN A C 1
ATOM 1479 O O . GLN A 1 183 ? -4.502 19.855 14.294 1.00 89.38 183 GLN A O 1
ATOM 1484 N N . GLN A 1 184 ? -3.765 18.056 15.418 1.00 87.31 184 GLN A N 1
ATOM 1485 C CA . GLN A 1 184 ? -2.349 18.284 15.111 1.00 87.31 184 GLN A CA 1
ATOM 1486 C C . GLN A 1 184 ? -2.044 18.125 13.619 1.00 87.31 184 GLN A C 1
ATOM 1488 O O . GLN A 1 184 ? -1.367 18.979 13.053 1.00 87.31 184 GLN A O 1
ATOM 1493 N N . CYS A 1 185 ? -2.583 17.100 12.954 1.00 85.94 185 CYS A N 1
ATOM 1494 C CA . CYS A 1 185 ? -2.446 16.948 11.503 1.00 85.94 185 CYS A CA 1
ATOM 1495 C C . CYS A 1 185 ? -3.027 18.151 10.752 1.00 85.94 185 CYS A C 1
ATOM 1497 O O . CYS A 1 185 ? -2.383 18.680 9.849 1.00 85.94 185 CYS A O 1
ATOM 1499 N N . PHE A 1 186 ? -4.211 18.625 11.148 1.00 85.94 186 PHE A N 1
ATOM 1500 C CA . PHE A 1 186 ? -4.826 19.803 10.537 1.00 85.94 186 PHE A CA 1
ATOM 1501 C C . PHE A 1 186 ? -3.987 21.067 10.758 1.00 85.94 186 PHE A C 1
ATOM 1503 O O . PHE A 1 186 ? -3.774 21.837 9.823 1.00 85.94 186 PHE A O 1
ATOM 1510 N N . ALA A 1 187 ? -3.462 21.260 11.971 1.00 86.06 187 ALA A N 1
ATOM 1511 C CA . ALA A 1 187 ? -2.586 22.381 12.288 1.00 86.06 187 ALA A CA 1
ATOM 1512 C C . ALA A 1 187 ? -1.294 22.350 11.457 1.00 86.06 187 ALA A C 1
ATOM 1514 O O . ALA A 1 187 ? -0.917 23.376 10.901 1.00 86.06 187 ALA A O 1
ATOM 1515 N N . LEU A 1 188 ? -0.658 21.182 11.312 1.00 86.81 188 LEU A N 1
ATOM 1516 C CA . LEU A 1 188 ? 0.548 20.995 10.496 1.00 86.81 188 LEU A CA 1
ATOM 1517 C C . LEU A 1 188 ? 0.296 21.248 9.005 1.00 86.81 188 LEU A C 1
ATOM 1519 O O . LEU A 1 188 ? 1.111 21.877 8.332 1.00 86.81 188 LEU A O 1
ATOM 1523 N N . LEU A 1 189 ? -0.843 20.795 8.477 1.00 83.50 189 LEU A N 1
ATOM 1524 C CA . LEU A 1 189 ? -1.224 21.069 7.090 1.00 83.50 189 LEU A CA 1
ATOM 1525 C C . LEU A 1 189 ? -1.487 22.562 6.872 1.00 83.50 189 LEU A C 1
ATOM 1527 O O . LEU A 1 189 ? -1.036 23.127 5.876 1.00 83.50 189 LEU A O 1
ATOM 1531 N N . ALA A 1 190 ? -2.176 23.218 7.807 1.00 80.56 190 ALA A N 1
ATOM 1532 C CA . ALA A 1 190 ? -2.451 24.649 7.740 1.00 80.56 190 ALA A CA 1
ATOM 1533 C C . ALA A 1 190 ? -1.165 25.487 7.822 1.00 80.56 190 ALA A C 1
ATOM 1535 O O . ALA A 1 190 ? -1.004 26.426 7.039 1.00 80.56 190 ALA A O 1
ATOM 1536 N N . THR A 1 191 ? -0.229 25.135 8.711 1.00 79.50 191 THR A N 1
ATOM 1537 C CA . THR A 1 191 ? 1.067 25.823 8.818 1.00 79.50 191 THR A CA 1
ATOM 1538 C C . THR A 1 191 ? 1.935 25.575 7.595 1.00 79.50 191 THR A C 1
ATOM 1540 O O . THR A 1 191 ? 2.488 26.532 7.060 1.00 79.50 191 THR A O 1
ATOM 1543 N N . GLY A 1 192 ? 1.997 24.342 7.083 1.00 77.50 192 GLY A N 1
ATOM 1544 C CA . GLY A 1 192 ? 2.693 24.030 5.835 1.00 77.50 192 GLY A CA 1
ATOM 1545 C C . GLY A 1 192 ? 2.169 24.871 4.672 1.00 77.50 192 GLY A C 1
ATOM 1546 O O . GLY A 1 192 ? 2.943 25.541 3.990 1.00 77.50 192 GLY A O 1
ATOM 1547 N N . ARG A 1 193 ? 0.843 24.938 4.495 1.00 75.38 193 ARG A N 1
ATOM 1548 C CA . ARG A 1 193 ? 0.214 25.747 3.438 1.00 75.38 193 ARG A CA 1
ATOM 1549 C C . ARG A 1 193 ? 0.473 27.242 3.612 1.00 75.38 193 ARG A C 1
ATOM 1551 O O . ARG A 1 193 ? 0.722 27.925 2.624 1.00 75.38 193 ARG A O 1
ATOM 1558 N N . ALA A 1 194 ? 0.456 27.743 4.846 1.00 74.12 194 ALA A N 1
ATOM 1559 C CA . ALA A 1 194 ? 0.795 29.132 5.143 1.00 74.12 194 ALA A CA 1
ATOM 1560 C C . ALA A 1 194 ? 2.266 29.446 4.820 1.00 74.12 194 ALA A C 1
ATOM 1562 O O . ALA A 1 194 ? 2.546 30.487 4.235 1.00 74.12 194 ALA A O 1
ATOM 1563 N N . ILE A 1 195 ? 3.196 28.537 5.130 1.00 76.06 195 ILE A N 1
ATOM 1564 C CA . ILE A 1 195 ? 4.621 28.680 4.798 1.00 76.06 195 ILE A CA 1
ATOM 1565 C C . ILE A 1 195 ? 4.818 28.703 3.282 1.00 76.06 195 ILE A C 1
ATOM 1567 O O . ILE A 1 195 ? 5.480 29.611 2.784 1.00 76.06 195 ILE A O 1
ATOM 1571 N N . TYR A 1 196 ? 4.212 27.768 2.543 1.00 70.81 196 TYR A N 1
ATOM 1572 C CA . TYR A 1 196 ? 4.269 27.762 1.076 1.00 70.81 196 TYR A CA 1
ATOM 1573 C C . TYR A 1 196 ? 3.676 29.039 0.476 1.00 70.81 196 TYR A C 1
ATOM 1575 O O . TYR A 1 196 ? 4.252 29.607 -0.448 1.00 70.81 196 TYR A O 1
ATOM 1583 N N . TRP A 1 197 ? 2.566 29.536 1.025 1.00 70.69 197 TRP A N 1
ATOM 1584 C CA . TRP A 1 197 ? 1.935 30.770 0.562 1.00 70.69 197 TRP A CA 1
ATOM 1585 C C . TRP A 1 197 ? 2.812 32.002 0.830 1.00 70.69 197 TRP A C 1
ATOM 1587 O O . TRP A 1 197 ? 3.025 32.817 -0.063 1.00 70.69 197 TRP A O 1
ATOM 1597 N N . VAL A 1 198 ? 3.413 32.105 2.019 1.00 68.88 198 VAL A N 1
ATOM 1598 C CA . VAL A 1 198 ? 4.343 33.192 2.372 1.00 68.88 198 VAL A CA 1
ATOM 1599 C C . VAL A 1 198 ? 5.644 33.113 1.565 1.00 68.88 198 VAL A C 1
ATOM 1601 O O . VAL A 1 198 ? 6.158 34.144 1.133 1.00 68.88 198 VAL A O 1
ATOM 1604 N N . ALA A 1 199 ? 6.178 31.916 1.319 1.00 68.12 199 ALA A N 1
ATOM 1605 C CA . ALA A 1 199 ? 7.354 31.711 0.472 1.00 68.12 199 ALA A CA 1
ATOM 1606 C C . ALA A 1 199 ? 7.066 32.038 -1.007 1.00 68.12 199 ALA A C 1
ATOM 1608 O O . ALA A 1 199 ? 7.900 32.651 -1.677 1.00 68.12 199 ALA A O 1
ATOM 1609 N N . GLY A 1 200 ? 5.866 31.710 -1.495 1.00 59.50 200 GLY A N 1
ATOM 1610 C CA . GLY A 1 200 ? 5.364 32.094 -2.820 1.00 59.50 200 GLY A CA 1
ATOM 1611 C C . GLY A 1 200 ? 5.184 33.609 -2.978 1.00 59.50 200 GLY A C 1
ATOM 1612 O O . GLY A 1 200 ? 5.536 34.185 -4.002 1.00 59.50 200 GLY A O 1
ATOM 1613 N N . ILE A 1 201 ? 4.721 34.295 -1.929 1.00 56.28 201 ILE A N 1
ATOM 1614 C CA . ILE A 1 201 ? 4.644 35.765 -1.901 1.00 56.28 201 ILE A CA 1
ATOM 1615 C C . ILE A 1 201 ? 6.052 36.378 -1.908 1.00 56.28 201 ILE A C 1
ATOM 1617 O O . ILE A 1 201 ? 6.313 37.313 -2.659 1.00 56.28 201 ILE A O 1
ATOM 1621 N N . LYS A 1 202 ? 7.004 35.843 -1.134 1.00 48.88 202 LYS A N 1
ATOM 1622 C CA . LYS A 1 202 ? 8.390 36.352 -1.118 1.00 48.88 202 LYS A CA 1
ATOM 1623 C C . LYS A 1 202 ? 9.117 36.187 -2.456 1.00 48.88 202 LYS A C 1
ATOM 1625 O O . LYS A 1 202 ? 9.916 37.045 -2.823 1.00 48.88 202 LYS A O 1
ATOM 1630 N N . THR A 1 203 ? 8.826 35.118 -3.194 1.00 52.47 203 THR A N 1
ATOM 1631 C CA . THR A 1 203 ? 9.355 34.911 -4.553 1.00 52.47 203 THR A CA 1
ATOM 1632 C C . THR A 1 203 ? 8.692 35.835 -5.579 1.00 52.47 203 THR A C 1
ATOM 1634 O O . THR A 1 203 ? 9.382 36.325 -6.468 1.00 52.47 203 THR A O 1
ATOM 1637 N N . ALA A 1 204 ? 7.408 36.175 -5.413 1.00 51.06 204 ALA A N 1
ATOM 1638 C CA . ALA A 1 204 ? 6.706 37.149 -6.257 1.00 51.06 204 ALA A CA 1
ATOM 1639 C C . ALA A 1 204 ? 7.087 38.625 -5.986 1.00 51.06 204 ALA A C 1
ATOM 1641 O O . ALA A 1 204 ? 6.955 39.456 -6.882 1.00 51.06 204 ALA A O 1
ATOM 1642 N N . PHE A 1 205 ? 7.577 38.960 -4.782 1.00 50.09 205 PHE A N 1
ATOM 1643 C CA . PHE A 1 205 ? 7.877 40.339 -4.350 1.00 50.09 205 PHE A CA 1
ATOM 1644 C C . PHE A 1 205 ? 9.374 40.654 -4.114 1.00 50.09 205 PHE A C 1
ATOM 1646 O O . PHE A 1 205 ? 9.690 41.664 -3.488 1.00 50.09 205 PHE A O 1
ATOM 1653 N N . GLY A 1 206 ? 10.311 39.869 -4.666 1.00 45.31 206 GLY A N 1
ATOM 1654 C CA . GLY A 1 206 ? 11.657 40.394 -4.961 1.00 45.31 206 GLY A CA 1
ATOM 1655 C C . GLY A 1 206 ? 12.844 39.937 -4.106 1.00 45.31 206 GLY A C 1
ATOM 1656 O O . GLY A 1 206 ? 13.783 40.708 -3.927 1.00 45.31 206 GLY A O 1
ATOM 1657 N N . THR A 1 207 ? 12.902 38.681 -3.658 1.00 44.00 207 THR A N 1
ATOM 1658 C CA . THR A 1 207 ? 14.203 38.067 -3.322 1.00 44.00 207 THR A CA 1
ATOM 1659 C C . THR A 1 207 ? 14.401 36.777 -4.105 1.00 44.00 207 THR A C 1
ATOM 1661 O O . THR A 1 207 ? 13.734 35.777 -3.841 1.00 44.00 207 THR A O 1
ATOM 1664 N N . VAL A 1 208 ? 15.325 36.810 -5.068 1.00 46.50 208 VAL A N 1
ATOM 1665 C CA . VAL A 1 208 ? 15.827 35.640 -5.794 1.00 46.50 208 VAL A CA 1
ATOM 1666 C C . VAL A 1 208 ? 16.555 34.742 -4.794 1.00 46.50 208 VAL A C 1
ATOM 1668 O O . VAL A 1 208 ? 17.714 34.977 -4.464 1.00 46.50 208 VAL A O 1
ATOM 1671 N N . VAL A 1 209 ? 15.864 33.730 -4.275 1.00 42.81 209 VAL A N 1
ATOM 1672 C CA . VAL A 1 209 ? 16.513 32.593 -3.619 1.00 42.81 209 VAL A CA 1
ATOM 1673 C C . VAL A 1 209 ? 16.606 31.494 -4.679 1.00 42.81 209 VAL A C 1
ATOM 1675 O O . VAL A 1 209 ? 15.566 31.087 -5.200 1.00 42.81 209 VAL A O 1
ATOM 1678 N N . PRO A 1 210 ? 17.812 31.045 -5.065 1.00 34.66 210 PRO A N 1
ATOM 1679 C CA . PRO A 1 210 ? 17.963 30.030 -6.097 1.00 34.66 210 PRO A CA 1
ATOM 1680 C C . PRO A 1 210 ? 17.313 28.720 -5.637 1.00 34.66 210 PRO A C 1
ATOM 1682 O O . PRO A 1 210 ? 17.575 28.218 -4.545 1.00 34.66 210 PRO A O 1
ATOM 1685 N N . VAL A 1 211 ? 16.454 28.166 -6.493 1.00 46.31 211 VAL A N 1
ATOM 1686 C CA . VAL A 1 211 ? 15.639 26.955 -6.275 1.00 46.31 211 VAL A CA 1
ATOM 1687 C C . VAL A 1 211 ? 16.491 25.674 -6.391 1.00 46.31 211 VAL A C 1
ATOM 1689 O O . VAL A 1 211 ? 16.023 24.624 -6.805 1.00 46.31 211 VAL A O 1
ATOM 1692 N N . SER A 1 212 ? 17.772 25.715 -6.021 1.00 35.22 212 SER A N 1
ATOM 1693 C CA . SER A 1 212 ? 18.691 24.576 -6.168 1.00 35.22 212 SER A CA 1
ATOM 1694 C C . SER A 1 212 ? 18.635 23.560 -5.018 1.00 35.22 212 SER A C 1
ATOM 1696 O O . SER A 1 212 ? 19.383 22.590 -5.045 1.00 35.22 212 SER A O 1
ATOM 1698 N N . CYS A 1 213 ? 17.764 23.740 -4.016 1.00 31.47 213 CYS A N 1
ATOM 1699 C CA . CYS A 1 213 ? 17.720 22.872 -2.827 1.00 31.47 213 CYS A CA 1
ATOM 1700 C C . CYS A 1 213 ? 16.392 22.122 -2.609 1.00 31.47 213 CYS A C 1
ATOM 1702 O O . CYS A 1 213 ? 16.223 21.500 -1.565 1.00 31.47 213 CYS A O 1
ATOM 1704 N N . ILE A 1 214 ? 15.458 22.139 -3.567 1.00 40.25 214 ILE A N 1
ATOM 1705 C CA . ILE A 1 214 ? 14.213 21.348 -3.494 1.00 40.25 214 ILE A CA 1
ATOM 1706 C C . ILE A 1 214 ? 14.274 20.213 -4.525 1.00 40.25 214 ILE A C 1
ATOM 1708 O O . ILE A 1 214 ? 13.445 20.104 -5.416 1.00 40.25 214 ILE A O 1
ATOM 1712 N N . HIS A 1 215 ? 15.291 19.361 -4.405 1.00 37.19 215 HIS A N 1
ATOM 1713 C CA . HIS A 1 215 ? 15.247 17.998 -4.933 1.00 37.19 215 HIS A CA 1
ATOM 1714 C C . HIS A 1 215 ? 15.103 17.059 -3.736 1.00 37.19 215 HIS A C 1
ATOM 1716 O O . HIS A 1 215 ? 16.081 16.553 -3.195 1.00 37.19 215 HIS A O 1
ATOM 1722 N N . PHE A 1 216 ? 13.865 16.876 -3.280 1.00 36.69 216 PHE A N 1
ATOM 1723 C CA . PHE A 1 216 ? 13.506 15.810 -2.345 1.00 36.69 216 PHE A CA 1
ATOM 1724 C C . PHE A 1 216 ? 12.294 15.056 -2.893 1.00 36.69 216 PHE A C 1
ATOM 1726 O O . PHE A 1 216 ? 11.210 15.053 -2.319 1.00 36.69 216 PHE A O 1
ATOM 1733 N N . TRP A 1 217 ? 12.489 14.466 -4.069 1.00 24.77 217 TRP A N 1
ATOM 1734 C CA . TRP A 1 217 ? 11.654 13.392 -4.589 1.00 24.77 217 TRP A CA 1
ATOM 1735 C C . TRP A 1 217 ? 12.521 12.551 -5.531 1.00 24.77 217 TRP A C 1
ATOM 1737 O O . TRP A 1 217 ? 12.851 13.033 -6.616 1.00 24.77 217 TRP A O 1
ATOM 1747 N N . PRO A 1 218 ? 12.985 11.358 -5.121 1.00 41.28 218 PRO A N 1
ATOM 1748 C CA . PRO A 1 218 ? 13.549 10.414 -6.062 1.00 41.28 218 PRO A CA 1
ATOM 1749 C C . PRO A 1 218 ? 12.360 9.752 -6.757 1.00 41.28 218 PRO A C 1
ATOM 1751 O O . PRO A 1 218 ? 11.638 8.952 -6.157 1.00 41.28 218 PRO A O 1
ATOM 1754 N N . GLY A 1 219 ? 12.097 10.219 -7.975 1.00 41.50 219 GLY A N 1
ATOM 1755 C CA . GLY A 1 219 ? 11.507 9.359 -8.988 1.00 41.50 219 GLY A CA 1
ATOM 1756 C C . GLY A 1 219 ? 12.543 8.387 -9.524 1.00 41.50 219 GLY A C 1
ATOM 1757 O O . GLY A 1 219 ? 13.718 8.437 -9.085 1.00 41.50 219 GLY A O 1
#